Protein AF-A0A7S2LCC5-F1 (afdb_monomer_lite)

Organism: NCBI:txid267567

Structure (mmCIF, N/CA/C/O backbone):
data_AF-A0A7S2LCC5-F1
#
_entry.id   AF-A0A7S2LCC5-F1
#
loop_
_atom_site.group_PDB
_atom_site.id
_atom_site.type_symbol
_atom_site.label_atom_id
_atom_site.label_alt_id
_atom_site.label_comp_id
_atom_site.label_asym_id
_atom_site.label_entity_id
_atom_site.label_seq_id
_atom_site.pdbx_PDB_ins_code
_atom_site.Cartn_x
_atom_site.Cartn_y
_atom_site.Cartn_z
_atom_site.occupancy
_atom_site.B_iso_or_equiv
_atom_site.auth_seq_id
_atom_site.auth_comp_id
_atom_site.auth_asym_id
_atom_site.auth_atom_id
_atom_site.pdbx_PDB_model_num
ATOM 1 N N . VAL A 1 1 ? 16.332 20.190 -6.057 1.00 60.88 1 VAL A N 1
ATOM 2 C CA . VAL A 1 1 ? 16.947 19.463 -7.199 1.00 60.88 1 VAL A CA 1
ATOM 3 C C . VAL A 1 1 ? 16.450 18.023 -7.300 1.00 60.88 1 VAL A C 1
ATOM 5 O O . VAL A 1 1 ? 15.914 17.666 -8.337 1.00 60.88 1 VAL A O 1
ATOM 8 N N . GLY A 1 2 ? 16.545 17.210 -6.236 1.00 77.69 2 GLY A N 1
ATOM 9 C CA . GLY A 1 2 ? 16.133 15.796 -6.287 1.00 77.69 2 GLY A CA 1
ATOM 10 C C . GLY A 1 2 ? 14.648 15.533 -6.583 1.00 77.69 2 GLY A C 1
ATOM 11 O O . GLY A 1 2 ? 14.336 14.483 -7.128 1.00 77.69 2 GLY A O 1
ATOM 12 N N . GLN A 1 3 ? 13.742 16.461 -6.253 1.00 77.88 3 GLN A N 1
ATOM 13 C CA . GLN A 1 3 ? 12.312 16.336 -6.568 1.00 77.88 3 GLN A CA 1
ATOM 14 C C . GLN A 1 3 ? 12.003 16.621 -8.047 1.00 77.88 3 GLN A C 1
ATOM 16 O O . GLN A 1 3 ? 11.401 15.796 -8.713 1.00 77.88 3 GLN A O 1
ATOM 21 N N . MET A 1 4 ? 12.480 17.738 -8.604 1.00 83.19 4 MET A N 1
ATOM 22 C CA . MET A 1 4 ? 12.266 18.032 -10.032 1.00 83.19 4 MET A CA 1
ATOM 23 C C . MET A 1 4 ? 12.863 16.942 -10.935 1.00 83.19 4 MET A C 1
ATOM 25 O O . MET A 1 4 ? 12.288 16.584 -11.957 1.00 83.19 4 MET A O 1
ATOM 29 N N . ALA A 1 5 ? 14.006 16.373 -10.535 1.00 86.44 5 ALA A N 1
ATOM 30 C CA . ALA A 1 5 ? 14.608 15.255 -11.251 1.00 86.44 5 ALA A CA 1
ATOM 31 C C . ALA A 1 5 ? 13.738 13.988 -11.207 1.00 86.44 5 ALA A C 1
ATOM 33 O O . ALA A 1 5 ? 13.706 13.247 -12.183 1.00 86.44 5 ALA A O 1
ATOM 34 N N . SER A 1 6 ? 13.033 13.719 -10.104 1.00 85.38 6 SER A N 1
ATOM 35 C CA . SER A 1 6 ? 12.160 12.546 -10.020 1.00 85.38 6 SER A CA 1
ATOM 36 C C . SER A 1 6 ? 10.854 12.732 -10.773 1.00 85.38 6 SER A C 1
ATOM 38 O O . SER A 1 6 ? 10.384 11.771 -11.372 1.00 85.38 6 SER A O 1
ATOM 40 N N . GLU A 1 7 ? 10.312 13.946 -10.807 1.00 87.19 7 GLU A N 1
ATOM 41 C CA . GLU A 1 7 ? 9.164 14.298 -11.645 1.00 87.19 7 GLU A CA 1
ATOM 42 C C . GLU A 1 7 ? 9.512 14.109 -13.129 1.00 87.19 7 GLU A C 1
ATOM 44 O O . GLU A 1 7 ? 8.816 13.376 -13.826 1.00 87.19 7 GLU A O 1
ATOM 49 N N . ALA A 1 8 ? 10.657 14.638 -13.578 1.00 89.00 8 ALA A N 1
ATOM 50 C CA . ALA A 1 8 ? 11.136 14.454 -14.950 1.00 89.00 8 ALA A CA 1
ATOM 51 C C . ALA A 1 8 ? 11.417 12.980 -15.297 1.00 89.00 8 ALA A C 1
ATOM 53 O O . ALA A 1 8 ? 11.103 12.525 -16.394 1.00 89.00 8 ALA A O 1
ATOM 54 N N . LEU A 1 9 ? 11.996 12.208 -14.368 1.00 89.38 9 LEU A N 1
ATOM 55 C CA . LEU A 1 9 ? 12.202 10.771 -14.573 1.00 89.38 9 LEU A CA 1
ATOM 56 C C . LEU A 1 9 ? 10.880 10.005 -14.629 1.00 89.38 9 LEU A C 1
ATOM 58 O O . LEU A 1 9 ? 10.750 9.095 -15.439 1.00 89.38 9 LEU A O 1
ATOM 62 N N . SER A 1 10 ? 9.908 10.365 -13.792 1.00 88.25 10 SER A N 1
ATOM 63 C CA . SER A 1 10 ? 8.588 9.728 -13.789 1.00 88.25 10 SER A CA 1
ATOM 64 C C . SER A 1 10 ? 7.870 9.977 -15.110 1.00 88.25 10 SER A C 1
ATOM 66 O O . SER A 1 10 ? 7.381 9.031 -15.715 1.00 88.25 10 SER A O 1
ATOM 68 N N . ASP A 1 11 ? 7.911 11.213 -15.607 1.00 90.06 11 ASP A N 1
ATOM 69 C CA . ASP A 1 11 ? 7.387 11.579 -16.923 1.00 90.06 11 ASP A CA 1
ATOM 70 C C . ASP A 1 11 ? 8.068 10.785 -18.053 1.00 90.06 11 ASP A C 1
ATOM 72 O O . ASP A 1 11 ? 7.409 10.168 -18.893 1.00 90.06 11 ASP A O 1
ATOM 76 N N . LEU A 1 12 ? 9.402 10.693 -18.018 1.00 91.62 12 LEU A N 1
ATOM 77 C CA . LEU A 1 12 ? 10.176 9.919 -18.988 1.00 91.62 12 LEU A CA 1
ATOM 78 C C . LEU A 1 12 ? 9.798 8.426 -18.980 1.00 91.62 12 LEU A C 1
ATOM 80 O O . LEU A 1 12 ? 9.679 7.810 -20.045 1.00 91.62 12 LEU A O 1
ATOM 84 N N . PHE A 1 13 ? 9.605 7.837 -17.797 1.00 90.19 13 PHE A N 1
ATOM 85 C CA . PHE A 1 13 ? 9.192 6.442 -17.662 1.00 90.19 13 PHE A CA 1
ATOM 86 C C . PHE A 1 13 ? 7.772 6.216 -18.181 1.00 90.19 13 PHE A C 1
ATOM 88 O O . PHE A 1 13 ? 7.576 5.286 -18.960 1.00 90.19 13 PHE A O 1
ATOM 95 N N . THR A 1 14 ? 6.820 7.073 -17.813 1.00 87.81 14 THR A N 1
ATOM 96 C CA . THR A 1 14 ? 5.403 6.924 -18.175 1.00 87.81 14 THR A CA 1
ATOM 97 C C . THR A 1 14 ? 5.133 7.174 -19.659 1.00 87.81 14 THR A C 1
ATOM 99 O O . THR A 1 14 ? 4.319 6.470 -20.259 1.00 87.81 14 THR A O 1
ATOM 102 N N . ASN A 1 15 ? 5.802 8.162 -20.262 1.00 87.81 15 ASN A N 1
ATOM 103 C CA . ASN A 1 15 ? 5.463 8.632 -21.608 1.00 87.81 15 ASN A CA 1
ATOM 104 C C . ASN A 1 15 ? 6.414 8.150 -22.709 1.00 87.81 15 ASN A C 1
ATOM 106 O O . ASN A 1 15 ? 6.002 8.089 -23.865 1.00 87.81 15 ASN A O 1
ATOM 110 N N . THR A 1 16 ? 7.664 7.795 -22.382 1.00 86.62 16 THR A N 1
ATOM 111 C CA . THR A 1 16 ? 8.680 7.477 -23.407 1.00 86.62 16 THR A CA 1
ATOM 112 C C . THR A 1 16 ? 9.238 6.060 -23.300 1.00 86.62 16 THR A C 1
ATOM 114 O O . THR A 1 16 ? 9.373 5.380 -24.315 1.00 86.62 16 THR A O 1
ATOM 117 N N . LEU A 1 17 ? 9.623 5.615 -22.098 1.00 86.75 17 LEU A N 1
ATOM 118 C CA . LEU A 1 17 ? 10.468 4.422 -21.946 1.00 86.75 17 LEU A CA 1
ATOM 119 C C . LEU A 1 17 ? 9.705 3.125 -21.666 1.00 86.75 17 LEU A C 1
ATOM 121 O O . LEU A 1 17 ? 10.171 2.063 -22.084 1.00 86.75 17 LEU A O 1
ATOM 125 N N . LEU A 1 18 ? 8.593 3.178 -20.925 1.00 88.31 18 LEU A N 1
ATOM 126 C CA . LEU A 1 18 ? 7.896 1.975 -20.471 1.00 88.31 18 LEU A CA 1
ATOM 127 C C . LEU A 1 18 ? 6.602 1.732 -21.258 1.00 88.31 18 LEU A C 1
ATOM 129 O O . LEU A 1 18 ? 5.811 2.653 -21.460 1.00 88.31 18 LEU A O 1
ATOM 133 N N . PRO A 1 19 ? 6.346 0.486 -21.688 1.00 85.88 19 PRO A N 1
ATOM 134 C CA . PRO A 1 19 ? 5.077 0.132 -22.302 1.00 85.88 19 PRO A CA 1
ATOM 135 C C . PRO A 1 19 ? 3.963 0.044 -21.247 1.00 85.88 19 PRO A C 1
ATOM 137 O O . PRO A 1 19 ? 4.128 -0.601 -20.216 1.00 85.88 19 PRO A O 1
ATOM 140 N N . LYS A 1 20 ? 2.791 0.622 -21.539 1.00 82.50 20 LYS A N 1
ATOM 141 C CA . LYS A 1 20 ? 1.632 0.622 -20.620 1.00 82.50 20 LYS A CA 1
ATOM 142 C C . LYS A 1 20 ? 0.909 -0.727 -20.527 1.00 82.50 20 LYS A C 1
ATOM 144 O O . LYS A 1 20 ? 0.325 -1.057 -19.507 1.00 82.50 20 LYS A O 1
ATOM 149 N N . HIS A 1 21 ? 0.959 -1.529 -21.590 1.00 83.69 21 HIS A N 1
ATOM 150 C CA . HIS A 1 21 ? 0.163 -2.760 -21.703 1.00 83.69 21 HIS A CA 1
ATOM 151 C C . HIS A 1 21 ? 0.909 -4.039 -21.302 1.00 83.69 21 HIS A C 1
ATOM 153 O O . HIS A 1 21 ? 0.315 -5.115 -21.307 1.00 83.69 21 HIS A O 1
ATOM 159 N N . ARG A 1 22 ? 2.216 -3.969 -21.015 1.00 85.88 22 ARG A N 1
ATOM 160 C CA . ARG A 1 22 ? 3.017 -5.157 -20.681 1.00 85.88 22 ARG A CA 1
ATOM 161 C C . ARG A 1 22 ? 4.148 -4.841 -19.712 1.00 85.88 22 ARG A C 1
ATOM 163 O O . ARG A 1 22 ? 4.691 -3.744 -19.731 1.00 85.88 22 ARG A O 1
ATOM 170 N N . LYS A 1 23 ? 4.560 -5.848 -18.945 1.00 87.88 23 LYS A N 1
ATOM 171 C CA . LYS A 1 23 ? 5.779 -5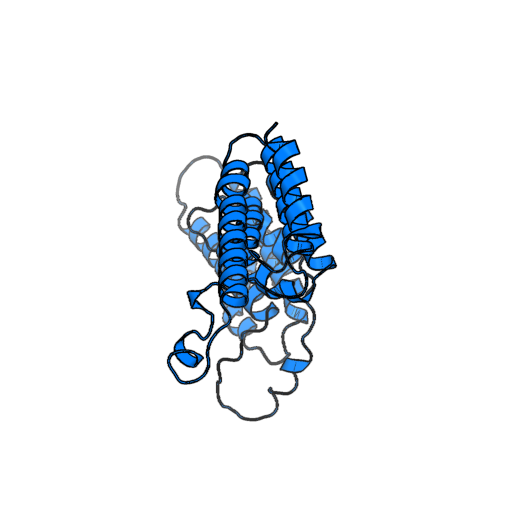.809 -18.124 1.00 87.88 23 LYS A CA 1
ATOM 172 C C . LYS A 1 23 ? 7.034 -5.989 -18.997 1.00 87.88 23 LYS A C 1
ATOM 174 O O . LYS A 1 23 ? 6.975 -6.566 -20.093 1.00 87.88 23 LYS A O 1
ATOM 179 N N . LEU A 1 24 ? 8.168 -5.480 -18.521 1.00 88.25 24 LEU A N 1
ATOM 180 C CA . LEU A 1 24 ? 9.468 -5.618 -19.176 1.00 88.25 24 LEU A CA 1
ATOM 181 C C . LEU A 1 24 ? 10.044 -7.018 -18.954 1.00 88.25 24 LEU A C 1
ATOM 183 O O . LEU A 1 24 ? 10.000 -7.570 -17.848 1.00 88.25 24 LEU A O 1
ATOM 187 N N . LEU A 1 25 ? 10.655 -7.576 -19.995 1.00 86.75 25 LEU A N 1
ATOM 188 C CA . LEU A 1 25 ? 11.266 -8.902 -19.949 1.00 86.75 25 LEU A CA 1
ATOM 189 C C . LEU A 1 25 ? 12.767 -8.801 -19.669 1.00 86.75 25 LEU A C 1
ATOM 191 O O . LEU A 1 25 ? 13.501 -8.106 -20.374 1.00 86.75 25 LEU A O 1
ATOM 195 N N . SER A 1 26 ? 13.222 -9.533 -18.647 1.00 87.44 26 SER A N 1
ATOM 196 C CA . SER A 1 26 ? 14.656 -9.744 -18.420 1.00 87.44 26 SER A CA 1
ATOM 197 C C . SER A 1 26 ? 15.234 -10.599 -19.546 1.00 87.44 26 SER A C 1
ATOM 199 O O . SER A 1 26 ? 14.520 -11.410 -20.137 1.00 87.44 26 SER A O 1
ATOM 201 N N . LEU A 1 27 ? 16.529 -10.452 -19.822 1.00 86.81 27 LEU A N 1
ATOM 202 C CA . LEU A 1 27 ? 17.219 -11.265 -20.821 1.00 86.81 27 LEU A CA 1
ATOM 203 C C . LEU A 1 27 ? 17.171 -12.761 -20.470 1.00 86.81 27 LEU A C 1
ATOM 205 O O . LEU A 1 27 ? 16.961 -13.577 -21.360 1.00 86.81 27 LEU A O 1
ATOM 209 N N . GLU A 1 28 ? 17.259 -13.096 -19.183 1.00 85.69 28 GLU A N 1
ATOM 210 C CA . GLU A 1 28 ? 17.160 -14.471 -18.665 1.00 85.69 28 GLU A CA 1
ATOM 211 C C . GLU A 1 28 ? 15.779 -15.099 -18.889 1.00 85.69 28 GLU A C 1
ATOM 213 O O . GLU A 1 28 ? 15.661 -16.298 -19.113 1.00 85.69 28 GLU A O 1
ATOM 218 N N . ALA A 1 29 ? 14.723 -14.281 -18.859 1.00 85.56 29 ALA A N 1
ATOM 219 C CA . ALA A 1 29 ? 13.353 -14.739 -19.070 1.00 85.56 29 ALA A CA 1
ATOM 220 C C . ALA A 1 29 ? 13.025 -14.947 -20.558 1.00 85.56 29 ALA A C 1
ATOM 222 O O . ALA A 1 29 ? 11.939 -15.422 -20.896 1.00 85.56 29 ALA A O 1
ATOM 223 N N . ARG A 1 30 ? 13.930 -14.558 -21.466 1.00 87.00 30 ARG A N 1
ATOM 224 C CA . ARG A 1 30 ? 13.737 -14.760 -22.900 1.00 87.00 30 ARG A CA 1
ATOM 225 C C . ARG A 1 30 ? 14.192 -16.159 -23.307 1.00 87.00 30 ARG A C 1
ATOM 227 O O . ARG A 1 30 ? 15.184 -16.659 -22.782 1.00 87.00 30 ARG A O 1
ATOM 234 N N . PRO A 1 31 ? 13.520 -16.789 -24.284 1.00 83.31 31 PRO A N 1
ATOM 235 C CA . PRO A 1 31 ? 13.823 -18.155 -24.689 1.00 83.31 31 PRO A CA 1
ATOM 236 C C . PRO A 1 31 ? 15.066 -18.207 -25.594 1.00 83.31 31 PRO A C 1
ATOM 238 O O . PRO A 1 31 ? 14.975 -18.491 -26.788 1.00 83.31 31 PRO A O 1
ATOM 241 N N . LEU A 1 32 ? 16.238 -17.909 -25.024 1.00 81.62 32 LEU A N 1
ATOM 242 C CA . LEU A 1 32 ? 17.533 -17.942 -25.714 1.00 81.62 32 LEU A CA 1
ATOM 243 C C . LEU A 1 32 ? 17.864 -19.350 -26.229 1.00 81.62 32 LEU A C 1
ATOM 245 O O . LEU A 1 32 ? 18.398 -19.484 -27.327 1.00 81.62 32 LEU A O 1
ATOM 249 N N . TYR A 1 33 ? 17.425 -20.382 -25.502 1.00 80.44 33 TYR A N 1
ATOM 250 C CA . TYR A 1 33 ? 17.574 -21.794 -25.867 1.00 80.44 33 TYR A CA 1
ATOM 251 C C . TYR A 1 33 ? 16.965 -22.145 -27.239 1.00 80.44 33 TYR A C 1
ATOM 253 O O . TYR A 1 33 ? 17.422 -23.067 -27.908 1.00 80.44 33 TYR A O 1
ATOM 261 N N . LEU A 1 34 ? 15.959 -21.396 -27.716 1.00 78.06 34 LEU A N 1
ATOM 262 C CA . LEU A 1 34 ? 15.353 -21.623 -29.038 1.00 78.06 34 LEU A CA 1
ATOM 263 C C . LEU A 1 34 ? 16.273 -21.228 -30.207 1.00 78.06 34 LEU A C 1
ATOM 265 O O . LEU A 1 34 ? 15.977 -21.568 -31.357 1.00 78.06 34 LEU A O 1
ATOM 269 N N . TYR A 1 35 ? 17.357 -20.503 -29.927 1.00 77.06 35 TYR A N 1
ATOM 270 C CA . TYR A 1 35 ? 18.279 -19.938 -30.914 1.00 77.06 35 TYR A CA 1
ATOM 271 C C . TYR A 1 35 ? 19.688 -20.545 -30.845 1.00 77.06 35 TYR A C 1
ATOM 273 O O . TYR A 1 35 ? 20.571 -20.108 -31.574 1.00 77.06 35 TYR A O 1
ATOM 281 N N . GLU A 1 36 ? 19.899 -21.587 -30.035 1.00 69.69 36 GLU A N 1
ATOM 282 C CA . GLU A 1 36 ? 21.173 -22.326 -29.968 1.00 69.69 36 GLU A CA 1
ATOM 283 C C . GLU A 1 36 ? 21.408 -23.245 -31.191 1.00 69.69 36 GLU A C 1
ATOM 285 O O . GLU A 1 36 ? 22.469 -23.847 -31.328 1.00 69.69 36 GLU A O 1
ATOM 290 N N . GLY A 1 37 ? 20.430 -23.346 -32.106 1.00 71.75 37 GLY A N 1
ATOM 291 C CA . GLY A 1 37 ? 20.475 -24.189 -33.308 1.00 71.75 37 GLY A CA 1
ATOM 292 C C . GLY A 1 37 ? 20.467 -23.419 -34.640 1.00 71.75 37 GLY A C 1
ATOM 293 O O . GLY A 1 37 ? 21.083 -22.372 -34.796 1.00 71.75 37 GLY A O 1
ATOM 294 N N . LYS A 1 38 ? 19.732 -23.929 -35.642 1.00 60.47 38 LYS A N 1
ATOM 295 C CA . LYS A 1 38 ? 19.678 -23.370 -37.017 1.00 60.47 38 LYS A CA 1
ATOM 296 C C . LYS A 1 38 ? 18.990 -21.999 -37.143 1.00 60.47 38 LYS A C 1
ATOM 298 O O . LYS A 1 38 ? 18.992 -21.418 -38.226 1.00 60.47 38 LYS A O 1
ATOM 303 N N . ARG A 1 39 ? 18.353 -21.499 -36.081 1.00 69.38 39 ARG A N 1
ATOM 304 C CA . ARG A 1 39 ? 17.690 -20.190 -36.072 1.00 69.38 39 ARG A CA 1
ATOM 305 C C . ARG A 1 39 ? 18.688 -19.137 -35.618 1.00 69.38 39 ARG A C 1
ATOM 307 O O . ARG A 1 39 ? 19.005 -19.056 -34.440 1.00 69.38 39 ARG A O 1
ATOM 314 N N . THR A 1 40 ? 19.158 -18.316 -36.547 1.00 73.19 40 THR A N 1
ATOM 315 C CA . THR A 1 40 ? 20.043 -17.199 -36.223 1.00 73.19 40 THR A CA 1
ATOM 316 C C . THR A 1 40 ? 19.232 -16.036 -35.656 1.00 73.19 40 THR A C 1
ATOM 318 O O . THR A 1 40 ? 18.292 -15.538 -36.277 1.00 73.19 40 THR A O 1
ATOM 321 N N . LEU A 1 41 ? 19.580 -15.594 -34.447 1.00 79.75 41 LEU A N 1
ATOM 322 C CA . LEU A 1 41 ? 19.029 -14.371 -33.875 1.00 79.75 41 LEU A CA 1
ATOM 323 C C . LEU A 1 41 ? 19.742 -13.167 -34.504 1.00 79.75 41 LEU A C 1
ATOM 325 O O . LEU A 1 41 ? 20.971 -13.101 -34.520 1.00 79.75 41 LEU A O 1
ATOM 329 N N . SER A 1 42 ? 18.985 -12.191 -35.010 1.00 85.25 42 SER A N 1
ATOM 330 C CA . SER A 1 42 ? 19.589 -10.961 -35.530 1.00 85.25 42 SER A CA 1
ATOM 331 C C . SER A 1 42 ? 20.301 -10.197 -34.400 1.00 85.25 42 SER A C 1
ATOM 333 O O . SER A 1 42 ? 19.680 -9.964 -33.355 1.00 85.25 42 SER A O 1
ATOM 335 N N . PRO A 1 43 ? 21.540 -9.702 -34.604 1.00 86.81 43 PRO A N 1
ATOM 336 C CA . PRO A 1 43 ? 22.243 -8.881 -33.613 1.00 86.81 43 PRO A CA 1
ATOM 337 C C . PRO A 1 43 ? 21.435 -7.662 -33.144 1.00 86.81 43 PRO A C 1
ATOM 339 O O . PRO A 1 43 ? 21.539 -7.242 -31.994 1.00 86.81 43 PRO A O 1
ATOM 342 N N . ARG A 1 44 ? 20.571 -7.117 -34.015 1.00 87.94 44 ARG A N 1
ATOM 343 C CA . ARG A 1 44 ? 19.683 -5.990 -33.685 1.00 87.94 44 ARG A CA 1
ATOM 344 C C . ARG A 1 44 ? 18.637 -6.365 -32.636 1.00 87.94 44 ARG A C 1
ATOM 346 O O . ARG A 1 44 ? 18.340 -5.559 -31.761 1.00 87.94 44 ARG A O 1
ATOM 353 N N . VAL A 1 45 ? 18.098 -7.583 -32.707 1.00 88.06 45 VAL A N 1
ATOM 354 C CA . VAL A 1 45 ? 17.111 -8.084 -31.740 1.00 88.06 45 VAL A CA 1
ATOM 355 C C . VAL A 1 45 ? 17.773 -8.289 -30.382 1.00 88.06 45 VAL A C 1
ATOM 357 O O . VAL A 1 45 ? 17.223 -7.855 -29.376 1.00 88.06 45 VAL A O 1
ATOM 360 N N . LEU A 1 46 ? 18.987 -8.847 -30.355 1.00 87.38 46 LEU A N 1
ATOM 361 C CA . LEU A 1 46 ? 19.752 -9.009 -29.117 1.00 87.38 46 LEU A CA 1
ATOM 362 C C . LEU A 1 46 ? 20.080 -7.657 -28.459 1.00 87.38 46 LEU A C 1
ATOM 364 O O . LEU A 1 46 ? 19.989 -7.521 -27.239 1.00 87.38 46 LEU A O 1
ATOM 368 N N . LEU A 1 47 ? 20.403 -6.637 -29.260 1.00 90.62 47 LEU A N 1
ATOM 369 C CA . LEU A 1 47 ? 20.646 -5.285 -28.756 1.00 90.62 47 LEU A CA 1
ATOM 370 C C . LEU A 1 47 ? 19.384 -4.667 -28.138 1.00 90.62 47 LEU A C 1
ATOM 372 O O . LEU A 1 47 ? 19.450 -4.129 -27.035 1.00 90.62 47 LEU A O 1
ATOM 376 N N . LEU A 1 48 ? 18.230 -4.784 -28.806 1.00 90.50 48 LEU A N 1
ATOM 377 C CA . LEU A 1 48 ? 16.939 -4.345 -28.258 1.00 90.50 48 LEU A CA 1
ATOM 378 C C . LEU A 1 48 ? 16.594 -5.097 -26.971 1.00 90.50 48 LEU A C 1
ATOM 380 O O . LEU A 1 48 ? 16.099 -4.516 -26.008 1.00 90.50 48 LEU A O 1
ATOM 384 N N . TRP A 1 49 ? 16.901 -6.390 -26.934 1.00 91.12 49 TRP A N 1
ATOM 385 C CA . TRP A 1 49 ? 16.690 -7.227 -25.770 1.00 91.12 49 TRP A CA 1
ATOM 386 C C . TRP A 1 49 ? 17.516 -6.786 -24.569 1.00 91.12 49 TRP A C 1
ATOM 388 O O . TRP A 1 49 ? 16.975 -6.695 -23.463 1.00 91.12 49 TRP A O 1
ATOM 398 N N . ARG A 1 50 ? 18.792 -6.472 -24.800 1.00 90.56 50 ARG A N 1
ATOM 399 C CA . ARG A 1 50 ? 19.688 -5.924 -23.784 1.00 90.56 50 ARG A CA 1
ATOM 400 C C . ARG A 1 50 ? 19.255 -4.530 -23.338 1.00 90.56 50 ARG A C 1
ATOM 402 O O . ARG A 1 50 ? 19.303 -4.232 -22.149 1.00 90.56 50 ARG A O 1
ATOM 409 N N . TYR A 1 51 ? 18.804 -3.694 -24.269 1.00 92.12 51 TYR A N 1
ATOM 410 C CA . TYR A 1 51 ? 18.272 -2.368 -23.966 1.00 92.12 51 TYR A CA 1
ATOM 411 C C . TYR A 1 51 ? 17.038 -2.442 -23.051 1.00 92.12 51 TYR A C 1
ATOM 413 O O . TYR A 1 51 ? 16.984 -1.732 -22.048 1.00 92.12 51 TYR A O 1
ATOM 421 N N . GLU A 1 52 ? 16.097 -3.351 -23.332 1.00 92.06 52 GLU A N 1
ATOM 422 C CA . GLU A 1 52 ? 14.912 -3.565 -22.486 1.00 92.06 52 GLU A CA 1
ATOM 423 C C . GLU A 1 52 ? 15.296 -3.972 -21.052 1.00 92.06 52 GLU A C 1
ATOM 425 O O . GLU A 1 52 ? 14.770 -3.430 -20.079 1.00 92.06 52 GLU A O 1
ATOM 430 N N . GLU A 1 53 ? 16.270 -4.872 -20.907 1.00 92.25 53 GLU A N 1
ATOM 431 C CA . GLU A 1 53 ? 16.784 -5.288 -19.599 1.00 92.25 53 GLU A CA 1
ATOM 432 C C . GLU A 1 53 ? 17.453 -4.124 -18.848 1.00 92.25 53 GLU A C 1
ATOM 434 O O . GLU A 1 53 ? 17.234 -3.939 -17.649 1.00 92.25 53 GLU A O 1
ATOM 439 N N . MET A 1 54 ? 18.232 -3.294 -19.550 1.00 92.19 54 MET A N 1
ATOM 440 C CA . MET A 1 54 ? 18.852 -2.108 -18.959 1.00 92.19 54 MET A CA 1
ATOM 441 C C . MET A 1 54 ? 17.802 -1.120 -18.444 1.00 92.19 54 MET A C 1
ATOM 443 O O . MET A 1 54 ? 17.960 -0.609 -17.335 1.00 92.19 54 MET A O 1
ATOM 447 N N . ILE A 1 55 ? 16.720 -0.872 -19.193 1.00 92.56 55 ILE A N 1
ATOM 448 C CA . ILE A 1 55 ? 15.617 -0.022 -18.716 1.00 92.56 55 ILE A CA 1
ATOM 449 C C . ILE A 1 55 ? 14.997 -0.625 -17.455 1.00 92.56 55 ILE A C 1
ATOM 451 O O . ILE A 1 55 ? 14.850 0.087 -16.461 1.00 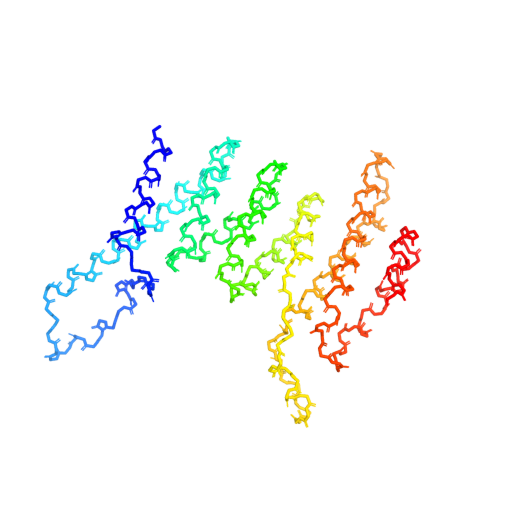92.56 55 ILE A O 1
ATOM 455 N N . LYS A 1 56 ? 14.711 -1.934 -17.455 1.00 92.06 56 LYS A N 1
ATOM 456 C CA . LYS A 1 56 ? 14.143 -2.633 -16.294 1.00 92.06 56 LYS A CA 1
ATOM 457 C C . LYS A 1 56 ? 14.999 -2.451 -15.040 1.00 92.06 56 LYS A C 1
ATOM 459 O O . LYS A 1 56 ? 14.493 -2.067 -13.987 1.00 92.06 56 LYS A O 1
ATOM 464 N N . GLN A 1 57 ? 16.311 -2.648 -15.158 1.00 92.19 57 GLN A N 1
ATOM 465 C CA . GLN A 1 57 ? 17.252 -2.473 -14.047 1.00 92.19 57 GLN A CA 1
ATOM 466 C C . GLN A 1 57 ? 17.321 -1.020 -13.558 1.00 92.19 57 GLN A C 1
ATOM 468 O O . GLN A 1 57 ? 17.369 -0.766 -12.351 1.00 92.19 57 GLN A O 1
ATOM 473 N N . ARG A 1 58 ? 17.319 -0.047 -14.477 1.00 92.12 58 ARG A N 1
ATOM 474 C CA . ARG A 1 58 ? 17.350 1.383 -14.130 1.00 92.12 58 ARG A CA 1
ATOM 475 C C . ARG A 1 58 ? 16.064 1.818 -13.437 1.00 92.12 58 ARG A C 1
ATOM 477 O O . ARG A 1 58 ? 16.148 2.526 -12.436 1.00 92.12 58 ARG A O 1
ATOM 484 N N . TYR A 1 59 ? 14.913 1.350 -13.911 1.00 92.94 59 TYR A N 1
ATOM 485 C CA . TYR A 1 59 ? 13.622 1.617 -13.290 1.00 92.94 59 TYR A CA 1
ATOM 486 C C . TYR A 1 59 ? 13.533 0.993 -11.891 1.00 92.94 59 TYR A C 1
ATOM 488 O O . TYR A 1 59 ? 13.272 1.701 -10.923 1.00 92.94 59 TYR A O 1
ATOM 496 N N . ALA A 1 60 ? 13.899 -0.283 -11.730 1.00 92.19 60 ALA A N 1
ATOM 497 C CA . ALA A 1 60 ? 13.953 -0.930 -10.414 1.00 92.19 60 ALA A CA 1
ATOM 498 C C . ALA A 1 60 ? 14.908 -0.208 -9.439 1.00 92.19 60 ALA A C 1
ATOM 500 O O . ALA A 1 60 ? 14.602 -0.033 -8.253 1.00 92.19 60 ALA A O 1
ATOM 501 N N . SER A 1 61 ? 16.054 0.268 -9.941 1.00 92.56 61 SER A N 1
ATOM 502 C CA . SER A 1 61 ? 16.988 1.093 -9.172 1.00 92.56 61 SER A CA 1
ATOM 503 C C . SER A 1 61 ? 16.380 2.442 -8.784 1.00 92.56 61 SER A C 1
ATOM 505 O O . SER A 1 61 ? 16.626 2.902 -7.672 1.00 92.56 61 SER A O 1
ATOM 507 N N . PHE A 1 62 ? 15.612 3.089 -9.661 1.00 92.50 62 PHE A N 1
ATOM 508 C CA . PHE A 1 62 ? 14.899 4.327 -9.345 1.00 92.50 62 PHE A CA 1
ATOM 509 C C . PHE A 1 62 ? 13.861 4.093 -8.239 1.00 92.50 62 PHE A C 1
ATOM 511 O O . PHE A 1 62 ? 13.904 4.773 -7.213 1.00 92.50 62 PHE A O 1
ATOM 518 N N . LEU A 1 63 ? 13.020 3.066 -8.371 1.00 92.94 63 LEU A N 1
ATOM 519 C CA . LEU A 1 63 ? 12.025 2.716 -7.354 1.00 92.94 63 LEU A CA 1
ATOM 520 C C . LEU A 1 63 ? 12.676 2.436 -5.992 1.00 92.94 63 LEU A C 1
ATOM 522 O O . LEU A 1 63 ? 12.320 3.039 -4.984 1.00 92.94 63 LEU A O 1
ATOM 526 N N . THR A 1 64 ? 13.690 1.575 -5.951 1.00 91.12 64 THR A N 1
ATOM 527 C CA . THR A 1 64 ? 14.274 1.138 -4.674 1.00 91.12 64 THR A CA 1
ATOM 528 C C . THR A 1 64 ? 15.197 2.195 -4.063 1.00 91.12 64 THR A C 1
ATOM 530 O O . THR A 1 64 ? 15.126 2.484 -2.868 1.00 91.12 64 THR A O 1
ATOM 533 N N . ARG A 1 65 ? 16.101 2.782 -4.862 1.00 90.38 65 ARG A N 1
ATOM 534 C CA . ARG A 1 65 ? 17.149 3.676 -4.340 1.00 90.38 65 ARG A CA 1
ATOM 535 C C . ARG A 1 65 ? 16.676 5.106 -4.163 1.00 90.38 65 ARG A C 1
ATOM 537 O O . ARG A 1 65 ? 17.197 5.772 -3.276 1.00 90.38 65 ARG A O 1
ATOM 544 N N . TYR A 1 66 ? 15.754 5.586 -4.995 1.00 89.75 66 TYR A N 1
ATOM 545 C CA . TYR A 1 66 ? 15.199 6.924 -4.838 1.00 89.75 66 TYR A CA 1
ATOM 546 C C . TYR A 1 66 ? 13.916 6.871 -4.009 1.00 89.75 66 TYR A C 1
ATOM 548 O O . TYR A 1 66 ? 13.942 7.323 -2.867 1.00 89.75 66 TYR A O 1
ATOM 556 N N . LEU A 1 67 ? 12.828 6.265 -4.510 1.00 90.81 67 LEU A N 1
ATOM 557 C CA . LEU A 1 67 ? 11.545 6.286 -3.789 1.00 90.81 67 LEU A CA 1
ATOM 558 C C . LEU A 1 67 ? 11.646 5.571 -2.439 1.00 90.81 67 LEU A C 1
ATOM 560 O O . LEU A 1 67 ? 11.273 6.148 -1.420 1.00 90.81 67 LEU A O 1
ATOM 564 N N . GLY A 1 68 ? 12.232 4.373 -2.398 1.00 90.06 68 GLY A N 1
ATOM 565 C CA . GLY A 1 68 ? 12.403 3.616 -1.154 1.00 90.06 68 GLY A CA 1
ATOM 566 C C . GLY A 1 68 ? 13.197 4.370 -0.081 1.00 90.06 68 GLY A C 1
ATOM 567 O O . GLY A 1 68 ? 12.807 4.377 1.090 1.00 90.06 68 GLY A O 1
ATOM 568 N N . ARG A 1 69 ? 14.272 5.075 -0.464 1.00 90.62 69 ARG A N 1
ATOM 569 C CA . ARG A 1 69 ? 15.059 5.889 0.479 1.00 90.62 69 ARG A CA 1
ATOM 570 C C . ARG A 1 69 ? 14.322 7.151 0.908 1.00 90.62 69 ARG A C 1
ATOM 572 O O . ARG A 1 69 ? 14.286 7.432 2.100 1.00 90.62 69 ARG A O 1
ATOM 579 N N . THR A 1 70 ? 13.696 7.871 -0.021 1.00 91.00 70 THR A N 1
ATOM 580 C CA . THR A 1 70 ? 12.937 9.092 0.286 1.00 91.00 70 THR A CA 1
ATOM 581 C C . THR A 1 70 ? 11.760 8.795 1.215 1.00 91.00 70 THR A C 1
ATOM 583 O O . THR A 1 70 ? 11.554 9.499 2.200 1.00 91.00 70 THR A O 1
ATOM 586 N N . LEU A 1 71 ? 11.036 7.696 0.979 1.00 89.31 71 LEU A N 1
ATOM 587 C CA . LEU A 1 71 ? 9.947 7.241 1.848 1.00 89.31 71 LEU A CA 1
ATOM 588 C C . LEU A 1 71 ? 10.431 6.810 3.238 1.00 89.31 71 LEU A C 1
ATOM 590 O O . LEU A 1 71 ? 9.654 6.848 4.195 1.00 89.31 71 LEU A O 1
ATOM 594 N N . SER A 1 72 ? 11.687 6.382 3.357 1.00 89.25 72 SER A N 1
ATOM 595 C CA . SER A 1 72 ? 12.308 5.972 4.624 1.00 89.25 72 SER A CA 1
ATOM 596 C C . SER A 1 72 ? 13.021 7.112 5.354 1.00 89.25 72 SER A C 1
ATOM 598 O O . SER A 1 72 ? 13.425 6.917 6.495 1.00 89.25 72 SER A O 1
ATOM 600 N N . GLY A 1 73 ? 13.174 8.280 4.723 1.00 88.50 73 GLY A N 1
ATOM 601 C CA . GLY A 1 73 ? 13.795 9.455 5.333 1.00 88.50 73 GLY A CA 1
ATOM 602 C C . GLY A 1 73 ? 12.964 10.051 6.473 1.00 88.50 73 GLY A C 1
ATOM 603 O O . GLY A 1 73 ? 11.950 9.493 6.886 1.00 88.50 73 GLY A O 1
ATOM 604 N N . GLU A 1 74 ? 13.367 11.213 6.978 1.00 85.12 74 GLU A N 1
ATOM 605 C CA . GLU A 1 74 ? 12.643 11.910 8.056 1.00 85.12 74 GLU A CA 1
ATOM 606 C C . GLU A 1 74 ? 11.744 13.040 7.535 1.00 85.12 74 GLU A C 1
ATOM 608 O O . GLU A 1 74 ? 10.737 13.368 8.157 1.00 85.12 74 GLU A O 1
ATOM 613 N N . ASP A 1 75 ? 12.050 13.574 6.352 1.00 89.38 75 ASP A N 1
ATOM 614 C CA . ASP A 1 75 ? 11.398 14.757 5.796 1.00 89.38 75 ASP A CA 1
ATOM 615 C C . ASP A 1 75 ? 9.960 14.479 5.307 1.00 89.38 75 ASP A C 1
ATOM 617 O O . ASP A 1 75 ? 9.738 13.839 4.273 1.00 89.38 75 ASP A O 1
ATOM 621 N N . GLU A 1 76 ? 8.962 14.968 6.054 1.00 88.56 76 GLU A N 1
ATOM 622 C CA . GLU A 1 76 ? 7.536 14.795 5.741 1.00 88.56 76 GLU A CA 1
ATOM 623 C C . GLU A 1 76 ? 7.119 15.269 4.331 1.00 88.56 76 GLU A C 1
ATOM 625 O O . GLU A 1 76 ? 6.419 14.509 3.650 1.00 88.56 76 GLU A O 1
ATOM 630 N N . PRO A 1 77 ? 7.483 16.480 3.853 1.00 90.25 77 PRO A N 1
ATOM 631 C CA . PRO A 1 77 ? 7.103 16.935 2.516 1.00 90.25 77 PRO A CA 1
ATOM 632 C C . PRO A 1 77 ? 7.696 16.052 1.416 1.00 90.25 77 PRO A C 1
ATOM 634 O O . PRO A 1 77 ? 6.966 15.655 0.505 1.00 90.25 77 PRO A O 1
ATOM 637 N N . SER A 1 78 ? 8.970 15.662 1.527 1.00 90.19 78 SER A N 1
ATOM 638 C CA . SER A 1 78 ? 9.594 14.748 0.564 1.00 90.19 78 SER A CA 1
ATOM 639 C C . SER A 1 78 ? 8.907 13.383 0.537 1.00 90.19 78 SER A C 1
ATOM 641 O O . SER A 1 78 ? 8.655 12.850 -0.544 1.00 90.19 78 SER A O 1
ATOM 643 N N . LYS A 1 79 ? 8.522 12.833 1.700 1.00 91.50 79 LYS A N 1
ATOM 644 C CA . LYS A 1 79 ? 7.721 11.598 1.764 1.00 91.50 79 LYS A CA 1
ATOM 645 C C . LYS A 1 79 ? 6.382 11.758 1.068 1.00 91.50 79 LYS A C 1
ATOM 647 O O . LYS A 1 79 ? 6.004 10.896 0.284 1.00 91.50 79 LYS A O 1
ATOM 652 N N . LYS A 1 80 ? 5.657 12.842 1.352 1.00 92.00 80 LYS A N 1
ATOM 653 C CA . LYS A 1 80 ? 4.343 13.087 0.753 1.00 92.00 80 LYS A CA 1
ATOM 654 C C . LYS A 1 80 ? 4.448 13.141 -0.771 1.00 92.00 80 LYS A C 1
ATOM 656 O O . LYS A 1 80 ? 3.673 12.466 -1.441 1.00 92.00 80 LYS A O 1
ATOM 661 N N . ASN A 1 81 ? 5.428 13.871 -1.300 1.00 90.88 81 ASN A N 1
ATOM 662 C CA . ASN A 1 81 ? 5.656 13.965 -2.741 1.00 90.88 81 ASN A CA 1
ATOM 663 C C . ASN A 1 81 ? 6.038 12.598 -3.324 1.00 90.88 81 ASN A C 1
ATOM 665 O O . ASN A 1 81 ? 5.441 12.174 -4.305 1.00 90.88 81 ASN A O 1
ATOM 669 N N . ALA A 1 82 ? 6.923 11.849 -2.659 1.00 92.44 82 ALA A N 1
ATOM 670 C CA . ALA A 1 82 ? 7.289 10.499 -3.083 1.00 92.44 82 ALA A CA 1
ATOM 671 C C . ALA A 1 82 ? 6.101 9.520 -3.095 1.00 92.44 82 ALA A C 1
ATOM 673 O O . ALA A 1 82 ? 6.026 8.692 -3.997 1.00 92.44 82 ALA A O 1
ATOM 674 N N . ILE A 1 83 ? 5.160 9.615 -2.144 1.00 93.75 83 ILE A N 1
ATOM 675 C CA . ILE A 1 83 ? 3.930 8.802 -2.142 1.00 93.75 83 ILE A CA 1
ATOM 676 C C . ILE A 1 83 ? 3.051 9.159 -3.346 1.00 93.75 83 ILE A C 1
ATOM 678 O O . ILE A 1 83 ? 2.516 8.260 -3.988 1.00 93.75 83 ILE A O 1
ATOM 682 N N . VAL A 1 84 ? 2.907 10.449 -3.670 1.00 93.06 84 VAL A N 1
ATOM 683 C CA . VAL A 1 84 ? 2.131 10.884 -4.845 1.00 93.06 84 VAL A CA 1
ATOM 684 C C . VAL A 1 84 ? 2.788 10.391 -6.135 1.00 93.06 84 VAL A C 1
ATOM 686 O O . VAL A 1 84 ? 2.106 9.808 -6.971 1.00 93.06 84 VAL A O 1
ATOM 689 N N . THR A 1 85 ? 4.107 10.540 -6.273 1.00 92.12 85 THR A N 1
ATOM 690 C CA . THR A 1 85 ? 4.854 10.022 -7.428 1.00 92.12 85 THR A CA 1
ATOM 691 C C . THR A 1 85 ? 4.724 8.503 -7.549 1.00 92.12 85 THR A C 1
ATOM 693 O O . THR A 1 85 ? 4.466 7.993 -8.632 1.00 92.12 85 THR A O 1
ATOM 696 N N . ALA A 1 86 ? 4.854 7.768 -6.442 1.00 92.88 86 ALA A N 1
ATOM 697 C CA . ALA A 1 86 ? 4.693 6.317 -6.420 1.00 92.88 86 ALA A CA 1
ATOM 698 C C . ALA A 1 86 ? 3.274 5.888 -6.834 1.00 92.88 86 ALA A C 1
ATOM 700 O O . ALA A 1 86 ? 3.120 4.957 -7.617 1.00 92.88 86 ALA A O 1
ATOM 701 N N . SER A 1 87 ? 2.253 6.594 -6.342 1.00 92.94 87 SER A N 1
ATOM 702 C CA . SER A 1 87 ? 0.848 6.365 -6.698 1.00 92.94 87 SER A CA 1
ATOM 703 C C . SER A 1 87 ? 0.596 6.588 -8.188 1.00 92.94 87 SER A C 1
ATOM 705 O O . SER A 1 87 ? 0.003 5.740 -8.846 1.00 92.94 87 SER A O 1
ATOM 707 N N . PHE A 1 88 ? 1.112 7.690 -8.736 1.00 91.81 88 PHE A N 1
ATOM 708 C CA . PHE A 1 88 ? 1.023 7.999 -10.162 1.00 91.81 88 PHE A CA 1
ATOM 709 C C . PHE A 1 88 ? 1.667 6.908 -11.028 1.00 91.81 88 PHE A C 1
ATOM 711 O O . PHE A 1 88 ? 1.040 6.401 -11.953 1.00 91.81 88 PHE A O 1
ATOM 718 N N . LEU A 1 89 ? 2.883 6.475 -10.679 1.00 91.56 89 LEU A N 1
ATOM 719 C CA . LEU A 1 89 ? 3.566 5.400 -11.401 1.00 91.56 89 LEU A CA 1
ATOM 720 C C . LEU A 1 89 ? 2.783 4.082 -11.349 1.00 91.56 89 LEU A C 1
ATOM 722 O O . LEU A 1 89 ? 2.693 3.404 -12.363 1.00 91.56 89 LEU A O 1
ATOM 726 N N . LEU A 1 90 ? 2.196 3.737 -10.199 1.00 91.31 90 LEU A N 1
ATOM 727 C CA . LEU A 1 90 ? 1.414 2.508 -10.039 1.00 91.31 90 LEU A CA 1
ATOM 728 C C . LEU A 1 90 ? 0.104 2.516 -10.844 1.00 91.31 90 LEU A C 1
ATOM 730 O O . LEU A 1 90 ? -0.375 1.454 -11.231 1.00 91.31 90 LEU A O 1
ATOM 734 N N . LYS A 1 91 ? -0.478 3.696 -11.088 1.00 90.12 91 LYS A N 1
ATOM 735 C CA . LYS A 1 91 ? -1.700 3.853 -11.894 1.00 90.12 91 LYS A CA 1
ATOM 736 C C . LYS A 1 91 ? -1.442 3.635 -13.382 1.00 90.12 91 LYS A C 1
ATOM 738 O O . LYS A 1 91 ? -2.237 2.967 -14.038 1.00 90.12 91 LYS A O 1
ATOM 743 N N . ASP A 1 92 ? -0.339 4.183 -13.889 1.00 88.12 92 ASP A N 1
ATOM 744 C CA . ASP A 1 92 ? -0.050 4.216 -15.326 1.00 88.12 92 ASP A CA 1
ATOM 745 C C . ASP A 1 92 ? 0.830 3.060 -15.822 1.00 88.12 92 ASP A C 1
ATOM 747 O O . ASP A 1 92 ? 0.804 2.730 -17.012 1.00 88.12 92 ASP A O 1
ATOM 751 N N . ILE A 1 93 ? 1.659 2.478 -14.948 1.00 88.56 93 ILE A N 1
ATOM 752 C CA . ILE A 1 93 ? 2.701 1.523 -15.331 1.00 88.56 93 ILE A CA 1
ATOM 753 C C . ILE A 1 93 ? 2.503 0.192 -14.587 1.00 88.56 93 ILE A C 1
ATOM 755 O O . ILE A 1 93 ? 2.538 0.162 -13.358 1.00 88.56 93 ILE A O 1
ATOM 759 N N . PRO A 1 94 ? 2.395 -0.943 -15.307 1.00 86.38 94 PRO A N 1
ATOM 760 C CA . PRO A 1 94 ? 2.299 -2.260 -14.674 1.00 86.38 94 PRO A CA 1
ATOM 761 C C . PRO A 1 94 ? 3.650 -2.773 -14.137 1.00 86.38 94 PRO A C 1
ATOM 763 O O . PRO A 1 94 ? 3.699 -3.681 -13.305 1.00 86.38 94 PRO A O 1
ATOM 766 N N . GLU A 1 95 ? 4.775 -2.252 -14.633 1.00 89.44 95 GLU A N 1
ATOM 767 C CA . GLU A 1 95 ? 6.115 -2.623 -14.165 1.00 89.44 95 GLU A CA 1
ATOM 768 C C . GLU A 1 95 ? 6.366 -2.095 -12.744 1.00 89.44 95 GLU A C 1
ATOM 770 O O . GLU A 1 95 ? 6.123 -0.931 -12.449 1.00 89.44 95 GLU A O 1
ATOM 775 N N . GLY A 1 96 ? 6.923 -2.929 -11.862 1.00 86.31 96 GLY A N 1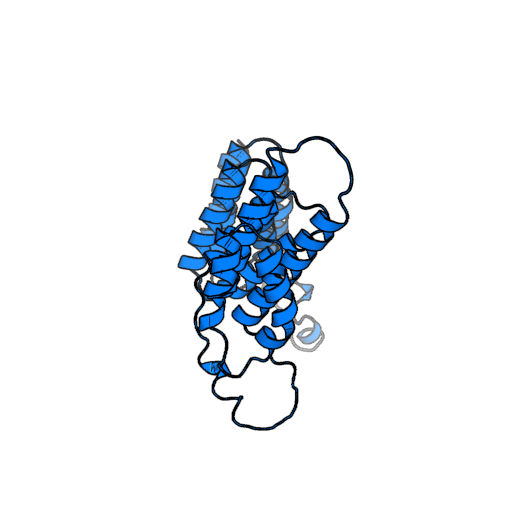
ATOM 776 C CA . GLY A 1 96 ? 7.327 -2.499 -10.517 1.00 86.31 96 GLY A CA 1
ATOM 777 C C . GLY A 1 96 ? 6.206 -2.436 -9.476 1.00 86.31 96 GLY A C 1
ATOM 778 O O . GLY A 1 96 ? 6.479 -2.046 -8.342 1.00 86.31 96 GLY A O 1
ATOM 779 N N . GLU A 1 97 ? 4.991 -2.876 -9.813 1.00 90.38 97 GLU A N 1
ATOM 780 C CA . GLU A 1 97 ? 3.851 -3.014 -8.892 1.00 90.38 97 GLU A CA 1
ATOM 781 C C . GLU A 1 97 ? 4.237 -3.692 -7.565 1.00 90.38 97 GLU A C 1
ATOM 783 O O . GLU A 1 97 ? 3.996 -3.139 -6.493 1.00 90.38 97 GLU A O 1
ATOM 788 N N . GLU A 1 98 ? 4.933 -4.832 -7.633 1.00 89.56 98 GLU A N 1
ATOM 789 C CA . GLU A 1 98 ? 5.378 -5.615 -6.466 1.00 89.56 98 GLU A CA 1
ATOM 790 C C . GLU A 1 98 ? 6.340 -4.854 -5.542 1.00 89.56 98 GLU A C 1
ATOM 792 O O . GLU A 1 98 ? 6.480 -5.189 -4.370 1.00 89.56 98 GLU A O 1
ATOM 797 N N . ILE A 1 99 ? 7.014 -3.822 -6.054 1.00 92.00 99 ILE A N 1
ATOM 798 C CA . ILE A 1 99 ? 7.932 -2.982 -5.279 1.00 92.00 99 ILE A CA 1
ATOM 799 C C . ILE A 1 99 ? 7.176 -1.762 -4.744 1.00 92.00 99 ILE A C 1
ATOM 801 O O . ILE A 1 99 ? 7.315 -1.400 -3.576 1.00 92.00 99 ILE A O 1
ATOM 805 N N . ILE A 1 100 ? 6.371 -1.114 -5.589 1.00 93.69 100 ILE A N 1
ATOM 806 C CA . ILE A 1 100 ? 5.679 0.140 -5.268 1.00 93.69 100 ILE A CA 1
ATOM 807 C C . ILE A 1 100 ? 4.563 -0.077 -4.250 1.00 93.69 100 ILE A C 1
ATOM 809 O O . ILE A 1 100 ? 4.458 0.692 -3.289 1.00 93.69 100 ILE A O 1
ATOM 813 N N . LEU A 1 101 ? 3.748 -1.116 -4.429 1.00 93.06 101 LEU A N 1
ATOM 814 C CA . LEU A 1 101 ? 2.576 -1.333 -3.593 1.00 93.06 101 LEU A CA 1
ATOM 815 C C . LEU A 1 101 ? 2.955 -1.534 -2.112 1.00 93.06 101 LEU A C 1
ATOM 817 O O . LEU A 1 101 ? 2.454 -0.767 -1.280 1.00 93.06 101 LEU A O 1
ATOM 821 N N . PRO A 1 102 ? 3.899 -2.427 -1.745 1.00 92.88 102 PRO A N 1
ATOM 822 C CA . PRO A 1 102 ? 4.338 -2.549 -0.358 1.00 92.88 102 PRO A CA 1
ATOM 823 C C . PRO A 1 102 ? 4.963 -1.258 0.176 1.00 92.88 102 PRO A C 1
ATOM 825 O O . PRO A 1 102 ? 4.800 -0.938 1.354 1.00 92.88 102 PRO A O 1
ATOM 828 N N . MET A 1 103 ? 5.666 -0.479 -0.656 1.00 92.69 103 MET A N 1
ATOM 829 C CA . MET A 1 103 ? 6.230 0.805 -0.225 1.00 92.69 103 MET A CA 1
ATOM 830 C C . MET A 1 103 ? 5.140 1.789 0.212 1.00 92.69 103 MET A C 1
ATOM 832 O O . MET A 1 103 ? 5.303 2.418 1.258 1.00 92.69 103 MET A O 1
ATOM 836 N N . ILE A 1 104 ? 4.037 1.903 -0.536 1.00 94.12 104 ILE A N 1
ATOM 837 C CA . ILE A 1 104 ? 2.909 2.780 -0.183 1.00 94.12 104 ILE A CA 1
ATOM 838 C C . ILE A 1 104 ? 2.147 2.216 1.023 1.00 94.12 104 ILE A C 1
ATOM 840 O O . ILE A 1 104 ? 1.887 2.952 1.977 1.00 94.12 104 ILE A O 1
ATOM 844 N N . VAL A 1 105 ? 1.840 0.914 1.026 1.00 94.31 105 VAL A N 1
ATOM 845 C CA . VAL A 1 105 ? 1.105 0.249 2.117 1.00 94.31 105 VAL A CA 1
ATOM 846 C C . VAL A 1 105 ? 1.838 0.393 3.448 1.00 94.31 105 VAL A C 1
ATOM 848 O O . VAL A 1 105 ? 1.235 0.801 4.440 1.00 94.31 105 VAL A O 1
ATOM 851 N N . ASN A 1 106 ? 3.157 0.189 3.474 1.00 93.44 106 ASN A N 1
ATOM 852 C CA . ASN A 1 106 ? 3.967 0.380 4.680 1.00 93.44 106 ASN A CA 1
ATOM 853 C C . ASN A 1 106 ? 3.851 1.799 5.268 1.00 93.44 106 ASN A C 1
ATOM 855 O O . ASN A 1 106 ? 4.055 1.982 6.469 1.00 93.44 106 ASN A O 1
ATOM 859 N N . LYS A 1 107 ? 3.507 2.816 4.462 1.00 93.75 107 LYS A N 1
ATOM 860 C CA . LYS A 1 107 ? 3.313 4.191 4.947 1.00 93.75 107 LYS A CA 1
ATOM 861 C C . LYS A 1 107 ? 1.970 4.418 5.640 1.00 93.75 107 LYS A C 1
ATOM 863 O O . LYS A 1 107 ? 1.862 5.398 6.370 1.00 93.75 107 LYS A O 1
ATOM 868 N N . ILE A 1 108 ? 0.988 3.515 5.532 1.00 92.81 108 ILE A N 1
ATOM 869 C CA . ILE A 1 108 ? -0.226 3.545 6.379 1.00 92.81 108 ILE A CA 1
ATOM 870 C C . ILE A 1 108 ? 0.155 3.455 7.868 1.00 92.81 108 ILE A C 1
ATOM 872 O O . ILE A 1 108 ? -0.492 4.059 8.730 1.00 92.81 108 ILE A O 1
ATOM 876 N N . GLY A 1 109 ? 1.234 2.724 8.163 1.00 89.06 109 GLY A N 1
ATOM 877 C CA . GLY A 1 109 ? 1.779 2.561 9.505 1.00 89.06 109 GLY A CA 1
ATOM 878 C C . GLY A 1 109 ? 2.787 3.628 9.944 1.00 89.06 109 GLY A C 1
ATOM 879 O O . GLY A 1 109 ? 3.403 3.456 10.996 1.00 89.06 109 GLY A O 1
ATOM 880 N N . ASP A 1 110 ? 2.987 4.701 9.169 1.00 90.50 110 ASP A N 1
ATOM 881 C CA . ASP A 1 110 ? 3.949 5.760 9.500 1.00 90.50 110 ASP A CA 1
ATOM 882 C C . ASP A 1 110 ? 3.527 6.520 10.782 1.00 90.50 110 ASP A C 1
ATOM 884 O O . ASP A 1 110 ? 2.332 6.765 10.995 1.00 90.50 110 ASP A O 1
ATOM 888 N N . PRO A 1 111 ? 4.473 6.906 11.662 1.00 87.00 111 PRO A N 1
ATOM 889 C CA . PRO A 1 111 ? 4.163 7.695 12.857 1.00 87.00 111 PRO A CA 1
ATOM 890 C C . PRO A 1 111 ? 3.553 9.068 12.530 1.00 87.00 111 PRO A C 1
ATOM 892 O O . PRO A 1 111 ? 2.770 9.600 13.324 1.00 87.00 111 PRO A O 1
ATOM 895 N N . GLY A 1 112 ? 3.880 9.641 11.368 1.00 88.81 112 GLY A N 1
ATOM 896 C CA . GLY A 1 112 ? 3.331 10.903 10.896 1.00 88.81 112 GLY A CA 1
ATOM 897 C C . GLY A 1 112 ? 1.892 10.742 10.414 1.00 88.81 112 GLY A C 1
ATOM 898 O O . GLY A 1 112 ? 1.630 10.201 9.340 1.00 88.81 112 GLY A O 1
ATOM 899 N N . ARG A 1 113 ? 0.926 11.297 11.160 1.00 89.69 113 ARG A N 1
ATOM 900 C CA . ARG A 1 113 ? -0.511 11.220 10.818 1.00 89.69 113 ARG A CA 1
ATOM 901 C C . ARG A 1 113 ? -0.819 11.727 9.404 1.00 89.69 113 ARG A C 1
ATOM 903 O O . ARG A 1 113 ? -1.675 11.164 8.725 1.00 89.69 113 ARG A O 1
ATOM 910 N N . LYS A 1 114 ? -0.137 12.789 8.963 1.00 91.69 114 LYS A N 1
ATOM 911 C CA . LYS A 1 114 ? -0.315 13.366 7.620 1.00 91.69 114 LYS A CA 1
ATOM 912 C C . LYS A 1 114 ? 0.125 12.390 6.529 1.00 91.69 114 LYS A C 1
ATOM 914 O O . LYS A 1 114 ? -0.567 12.263 5.526 1.00 91.69 114 LYS A O 1
ATOM 919 N N . ILE A 1 115 ? 1.236 11.689 6.751 1.00 93.69 115 ILE A N 1
ATOM 920 C CA . ILE A 1 115 ? 1.806 10.714 5.815 1.00 93.69 115 ILE A CA 1
ATOM 921 C C . ILE A 1 115 ? 0.918 9.472 5.752 1.00 93.69 115 ILE A C 1
ATOM 923 O O . ILE A 1 115 ? 0.524 9.074 4.660 1.00 93.69 115 ILE A O 1
ATOM 927 N N . ALA A 1 116 ? 0.515 8.927 6.904 1.00 92.44 116 ALA A N 1
ATOM 928 C CA . ALA A 1 116 ? -0.395 7.783 6.970 1.00 92.44 116 ALA A CA 1
ATOM 929 C C . ALA A 1 116 ? -1.735 8.066 6.273 1.00 92.44 116 ALA A C 1
ATOM 931 O O . ALA A 1 116 ? -2.219 7.262 5.474 1.00 92.44 116 ALA A O 1
ATOM 932 N N . SER A 1 117 ? -2.312 9.249 6.513 1.00 92.62 117 SER A N 1
ATOM 933 C CA . SER A 1 117 ? -3.540 9.673 5.838 1.00 92.62 117 SER A CA 1
ATOM 934 C C . SER A 1 117 ? -3.339 9.890 4.336 1.00 92.62 117 SER A C 1
ATOM 936 O O . SER A 1 117 ? -4.248 9.591 3.563 1.00 92.62 117 SER A O 1
ATOM 938 N N . ALA A 1 118 ? -2.180 10.409 3.915 1.00 93.94 118 ALA A N 1
ATOM 939 C CA . ALA A 1 118 ? -1.852 10.590 2.503 1.00 93.94 118 ALA A CA 1
ATOM 940 C C . ALA A 1 118 ? -1.694 9.242 1.786 1.00 93.94 118 ALA A C 1
ATOM 942 O O . ALA A 1 118 ? -2.258 9.074 0.711 1.00 93.94 118 ALA A O 1
ATOM 943 N N . ALA A 1 119 ? -1.011 8.270 2.400 1.00 95.00 119 ALA A N 1
ATOM 944 C CA . ALA A 1 119 ? -0.874 6.914 1.871 1.00 95.00 119 ALA A CA 1
ATOM 945 C C . ALA A 1 119 ? -2.241 6.241 1.692 1.00 95.00 119 ALA A C 1
ATOM 947 O O . ALA A 1 119 ? -2.560 5.777 0.600 1.00 95.00 119 ALA A O 1
ATOM 948 N N . GLY A 1 120 ? -3.092 6.278 2.725 1.00 93.38 120 GLY A N 1
ATOM 949 C CA . GLY A 1 120 ? -4.450 5.739 2.635 1.00 93.38 120 GLY A CA 1
ATOM 950 C C . GLY A 1 120 ? -5.305 6.437 1.571 1.00 93.38 120 GLY A C 1
ATOM 951 O O . GLY A 1 120 ? -6.086 5.784 0.888 1.00 93.38 120 GLY A O 1
ATOM 952 N N . HIS A 1 121 ? -5.152 7.754 1.389 1.00 94.19 121 HIS A N 1
ATOM 953 C CA . HIS A 1 121 ? -5.856 8.485 0.331 1.00 94.19 121 HIS A CA 1
ATOM 954 C C . HIS A 1 121 ? -5.385 8.096 -1.070 1.00 94.19 121 HIS A C 1
ATOM 956 O O . HIS A 1 121 ? -6.224 7.843 -1.927 1.00 94.19 121 HIS A O 1
ATOM 962 N N . GLN A 1 122 ? -4.074 7.998 -1.289 1.00 94.44 122 GLN A N 1
ATOM 963 C CA . GLN A 1 122 ? -3.518 7.599 -2.582 1.00 94.44 122 GLN A CA 1
ATOM 964 C C . GLN A 1 122 ? -3.902 6.166 -2.958 1.00 94.44 122 GLN A C 1
ATOM 966 O O . GLN A 1 122 ? -4.297 5.929 -4.092 1.00 94.44 122 GLN A O 1
ATOM 971 N N . LEU A 1 123 ? -3.896 5.234 -1.999 1.00 94.06 123 LEU A N 1
ATOM 972 C CA . LEU A 1 123 ? -4.384 3.874 -2.237 1.00 94.06 123 LEU A CA 1
ATOM 973 C C . LEU A 1 123 ? -5.863 3.845 -2.625 1.00 94.06 123 LEU A C 1
ATOM 975 O O . LEU A 1 123 ? -6.223 3.112 -3.536 1.00 94.06 123 LEU A O 1
ATOM 979 N N . ARG A 1 124 ? -6.719 4.670 -2.006 1.00 92.38 124 ARG A N 1
ATOM 980 C CA . ARG A 1 124 ? -8.125 4.779 -2.435 1.00 92.38 124 ARG A CA 1
ATOM 981 C C . ARG A 1 124 ? -8.248 5.265 -3.878 1.00 92.38 124 ARG A C 1
ATOM 983 O O . ARG A 1 124 ? -8.975 4.651 -4.643 1.00 92.38 124 ARG A O 1
ATOM 990 N N . LEU A 1 125 ? -7.481 6.286 -4.265 1.00 92.81 125 LEU A N 1
ATOM 991 C CA . LEU A 1 125 ? -7.464 6.773 -5.649 1.00 92.81 125 LEU A CA 1
ATOM 992 C C . LEU A 1 125 ? -6.987 5.707 -6.645 1.00 92.81 125 LEU A C 1
ATOM 994 O O . LEU A 1 125 ? -7.384 5.747 -7.804 1.00 92.81 125 LEU A O 1
ATOM 998 N N . ILE A 1 126 ? -6.097 4.797 -6.236 1.00 91.94 126 ILE A N 1
ATOM 999 C CA . ILE A 1 126 ? -5.666 3.665 -7.071 1.00 91.94 126 ILE A CA 1
ATOM 1000 C C . ILE A 1 126 ? -6.802 2.646 -7.209 1.00 91.94 126 ILE A C 1
ATOM 1002 O O . ILE A 1 126 ? -7.075 2.193 -8.313 1.00 91.94 126 ILE A O 1
ATOM 1006 N N . LEU A 1 127 ? -7.483 2.312 -6.110 1.00 91.00 127 LEU A N 1
ATOM 1007 C CA . LEU A 1 127 ? -8.582 1.341 -6.113 1.00 91.00 127 LEU A CA 1
ATOM 1008 C C . LEU A 1 127 ? -9.817 1.824 -6.884 1.00 91.00 127 LEU A C 1
ATOM 1010 O O . LEU A 1 127 ? -10.513 1.006 -7.475 1.00 91.00 127 LEU A O 1
ATOM 1014 N N . GLU A 1 128 ? -10.077 3.134 -6.898 1.00 90.62 128 GLU A N 1
ATOM 1015 C CA . GLU A 1 128 ? -11.139 3.741 -7.715 1.00 90.62 128 GLU A CA 1
ATOM 1016 C C . GLU A 1 128 ? -10.885 3.573 -9.221 1.00 90.62 128 GLU A C 1
ATOM 1018 O O . GLU A 1 128 ? -11.828 3.426 -9.992 1.00 90.62 128 GLU A O 1
ATOM 1023 N N . GLU A 1 129 ? -9.618 3.577 -9.639 1.00 89.75 129 GLU A N 1
ATOM 1024 C CA . GLU A 1 129 ? -9.220 3.438 -11.043 1.00 89.75 129 GLU A CA 1
ATOM 1025 C C . GLU A 1 129 ? -9.043 1.968 -11.452 1.00 89.75 129 GLU A C 1
ATOM 1027 O O . GLU A 1 129 ? -9.426 1.575 -12.552 1.00 89.75 129 GLU A O 1
ATOM 1032 N N . HIS A 1 130 ? -8.521 1.140 -10.542 1.00 88.94 130 HIS A N 1
ATOM 1033 C CA . HIS A 1 130 ? -8.181 -0.265 -10.774 1.00 88.94 130 HIS A CA 1
ATOM 1034 C C . HIS A 1 130 ? -8.837 -1.180 -9.725 1.00 88.94 130 HIS A C 1
ATOM 1036 O O . HIS A 1 130 ? -8.149 -1.695 -8.834 1.00 88.94 130 HIS A O 1
ATOM 1042 N N . PRO A 1 131 ? -10.154 -1.454 -9.822 1.00 87.38 131 PRO A N 1
ATOM 1043 C CA . PRO A 1 131 ? -10.872 -2.250 -8.822 1.00 87.38 131 PRO A CA 1
ATOM 1044 C C . PRO A 1 131 ? -10.351 -3.692 -8.711 1.00 87.38 131 PRO A C 1
ATOM 1046 O O . PRO A 1 131 ? -10.383 -4.274 -7.626 1.00 87.38 131 PRO A O 1
ATOM 1049 N N . ALA A 1 132 ? -9.784 -4.249 -9.789 1.00 86.31 132 ALA A N 1
ATOM 1050 C CA . ALA A 1 132 ? -9.171 -5.580 -9.796 1.00 86.31 132 ALA A CA 1
ATOM 1051 C C . ALA A 1 132 ? -7.996 -5.723 -8.803 1.00 86.31 132 ALA A C 1
ATOM 1053 O O . ALA A 1 132 ? -7.711 -6.826 -8.341 1.00 86.31 132 ALA A O 1
ATOM 1054 N N . MET A 1 133 ? -7.336 -4.618 -8.428 1.00 87.19 133 MET A N 1
ATOM 1055 C CA . MET A 1 133 ? -6.207 -4.625 -7.488 1.00 87.19 133 MET A CA 1
ATOM 1056 C C . MET A 1 133 ? -6.653 -4.735 -6.016 1.00 87.19 133 MET A C 1
ATOM 1058 O O . MET A 1 133 ? -5.822 -4.960 -5.137 1.00 87.19 133 MET A O 1
ATOM 1062 N N . THR A 1 134 ? -7.953 -4.615 -5.718 1.00 89.38 134 THR A N 1
ATOM 1063 C CA . THR A 1 134 ? -8.492 -4.574 -4.343 1.00 89.38 134 THR A CA 1
ATOM 1064 C C . THR A 1 134 ? -8.061 -5.768 -3.497 1.00 89.38 134 THR A C 1
ATOM 1066 O O . THR A 1 134 ? -7.678 -5.589 -2.342 1.00 89.38 134 THR A O 1
ATOM 1069 N N . SER A 1 135 ? -8.041 -6.971 -4.073 1.00 88.12 135 SER A N 1
ATOM 1070 C CA . SER A 1 135 ? -7.598 -8.195 -3.390 1.00 88.12 135 SER A CA 1
ATOM 1071 C C . SER A 1 135 ? -6.115 -8.169 -3.026 1.00 88.12 135 SER A C 1
ATOM 1073 O O . SER A 1 135 ? -5.735 -8.565 -1.923 1.00 88.12 135 SER A O 1
ATOM 1075 N N . ILE A 1 136 ? -5.278 -7.640 -3.918 1.00 89.56 136 ILE A N 1
ATOM 1076 C CA . ILE A 1 136 ? -3.834 -7.529 -3.717 1.00 89.56 136 ILE A CA 1
ATOM 1077 C C . ILE A 1 136 ? -3.548 -6.484 -2.636 1.00 89.56 136 ILE A C 1
ATOM 1079 O O . ILE A 1 136 ? -2.826 -6.777 -1.684 1.00 89.56 136 ILE A O 1
ATOM 1083 N N . VAL A 1 137 ? -4.165 -5.298 -2.722 1.00 91.69 137 VAL A N 1
ATOM 1084 C CA . VAL A 1 137 ? -3.993 -4.243 -1.710 1.00 91.69 137 VAL A CA 1
ATOM 1085 C C . VAL A 1 137 ? -4.499 -4.711 -0.346 1.00 91.69 137 VAL A C 1
ATOM 1087 O O . VAL A 1 137 ? -3.797 -4.532 0.648 1.00 91.69 137 VAL A O 1
ATOM 1090 N N . ALA A 1 138 ? -5.677 -5.341 -0.281 1.00 90.62 138 ALA A N 1
ATOM 1091 C CA . ALA A 1 138 ? -6.228 -5.877 0.964 1.00 90.62 138 ALA A CA 1
ATOM 1092 C C . ALA A 1 138 ? -5.250 -6.853 1.628 1.00 90.62 138 ALA A C 1
ATOM 1094 O O . ALA A 1 138 ? -4.937 -6.692 2.808 1.00 90.62 138 ALA A O 1
ATOM 1095 N N . ARG A 1 139 ? -4.694 -7.790 0.850 1.00 90.56 139 ARG A N 1
ATOM 1096 C CA . ARG A 1 139 ? -3.708 -8.764 1.327 1.00 90.56 139 ARG A CA 1
ATOM 1097 C C . ARG A 1 139 ? -2.451 -8.099 1.882 1.00 90.56 139 ARG A C 1
ATOM 1099 O O . ARG A 1 139 ? -1.994 -8.475 2.959 1.00 90.56 139 ARG A O 1
ATOM 1106 N N . GLU A 1 140 ? -1.906 -7.102 1.192 1.00 91.69 140 GLU A N 1
ATOM 1107 C CA . GLU A 1 140 ? -0.729 -6.361 1.668 1.00 91.69 140 GLU A CA 1
ATOM 1108 C C . GLU A 1 140 ? -1.020 -5.601 2.975 1.00 91.69 140 GLU A C 1
ATOM 1110 O O . GLU A 1 140 ? -0.213 -5.620 3.909 1.00 91.69 140 GLU A O 1
ATOM 1115 N N . VAL A 1 141 ? -2.197 -4.973 3.102 1.00 92.69 141 VAL A N 1
ATOM 1116 C CA . VAL A 1 141 ? -2.589 -4.293 4.350 1.00 92.69 141 VAL A CA 1
ATOM 1117 C C . VAL A 1 141 ? -2.824 -5.293 5.488 1.00 92.69 141 VAL A C 1
ATOM 1119 O O . VAL A 1 141 ? -2.433 -5.018 6.624 1.00 92.69 141 VAL A O 1
ATOM 1122 N N . GLN A 1 142 ? -3.407 -6.464 5.211 1.00 90.69 142 GLN A N 1
ATOM 1123 C CA . GLN A 1 142 ? -3.543 -7.542 6.197 1.00 90.69 142 GLN A CA 1
ATOM 1124 C C . GLN A 1 142 ? -2.166 -8.009 6.689 1.00 90.69 142 GLN A C 1
ATOM 1126 O O . GLN A 1 142 ? -1.944 -8.096 7.897 1.00 90.69 142 GLN A O 1
ATOM 1131 N N . GLN A 1 143 ? -1.211 -8.240 5.780 1.00 90.81 143 GLN A N 1
ATOM 1132 C CA . GLN A 1 143 ? 0.161 -8.609 6.147 1.00 90.81 143 GLN A CA 1
ATOM 1133 C C . GLN A 1 143 ? 0.821 -7.547 7.034 1.00 90.81 143 GLN A C 1
ATOM 1135 O O . GLN A 1 143 ? 1.450 -7.884 8.040 1.00 90.81 143 GLN A O 1
ATOM 1140 N N . LEU A 1 144 ? 0.630 -6.261 6.716 1.00 90.25 144 LEU A N 1
ATOM 1141 C CA . LEU A 1 144 ? 1.107 -5.167 7.559 1.00 90.25 144 LEU A CA 1
ATOM 1142 C C . LEU A 1 144 ? 0.470 -5.206 8.958 1.00 90.25 144 LEU A C 1
ATOM 1144 O O . LEU A 1 144 ? 1.179 -5.035 9.950 1.00 90.25 144 LEU A O 1
ATOM 1148 N N . ALA A 1 145 ? -0.839 -5.456 9.050 1.00 88.62 145 ALA A N 1
ATOM 1149 C CA . ALA A 1 145 ? -1.575 -5.504 10.313 1.00 88.62 145 ALA A CA 1
ATOM 1150 C C . ALA A 1 145 ? -1.137 -6.664 11.229 1.00 88.62 145 ALA A C 1
ATOM 1152 O O . ALA A 1 145 ? -1.125 -6.503 12.449 1.00 88.62 145 ALA A O 1
ATOM 1153 N N . HIS A 1 146 ? -0.726 -7.801 10.660 1.00 86.38 146 HIS A N 1
ATOM 1154 C CA . HIS A 1 146 ? -0.212 -8.955 11.410 1.00 86.38 146 HIS A CA 1
ATOM 1155 C C . HIS A 1 146 ? 1.247 -8.802 11.874 1.00 86.38 146 HIS A C 1
ATOM 1157 O O . 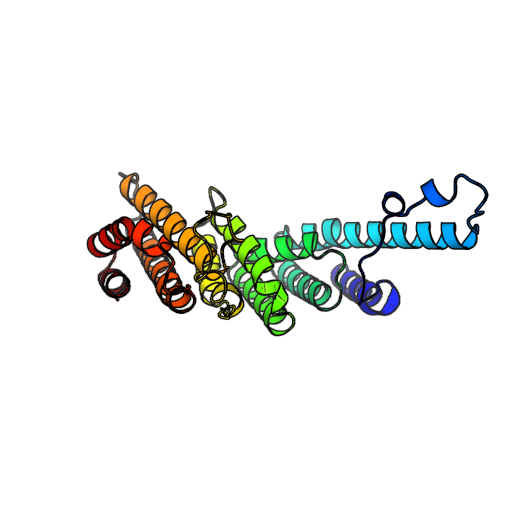HIS A 1 146 ? 1.757 -9.657 12.604 1.00 86.38 146 HIS A O 1
ATOM 1163 N N . ARG A 1 147 ? 1.947 -7.729 11.482 1.00 86.94 147 ARG A N 1
ATOM 1164 C CA . ARG A 1 147 ? 3.360 -7.546 11.823 1.00 86.94 147 ARG A CA 1
ATOM 1165 C C . ARG A 1 147 ? 3.560 -7.418 13.344 1.00 86.94 147 ARG A C 1
ATOM 1167 O O . ARG A 1 147 ? 2.928 -6.565 13.981 1.00 86.94 147 ARG A O 1
ATOM 1174 N N . PRO A 1 148 ? 4.485 -8.190 13.948 1.00 75.44 148 PRO A N 1
ATOM 1175 C CA . PRO A 1 148 ? 4.785 -8.054 15.367 1.00 75.44 148 PRO A CA 1
ATOM 1176 C C . PRO A 1 148 ? 5.342 -6.653 15.663 1.00 75.44 148 PRO A C 1
ATOM 1178 O O . PRO A 1 148 ? 6.109 -6.094 14.881 1.00 75.44 148 PRO A O 1
ATOM 1181 N N . HIS A 1 149 ? 4.956 -6.090 16.811 1.00 79.19 149 HIS A N 1
ATOM 1182 C CA . HIS A 1 149 ? 5.366 -4.758 17.293 1.00 79.19 149 HIS A CA 1
ATOM 1183 C C . HIS A 1 149 ? 4.845 -3.548 16.498 1.00 79.19 149 HIS A C 1
ATOM 1185 O O . HIS A 1 149 ? 5.360 -2.440 16.666 1.00 79.19 149 HIS A O 1
ATOM 1191 N N . LEU A 1 150 ? 3.793 -3.707 15.691 1.00 84.56 150 LEU A N 1
ATOM 1192 C CA . LEU A 1 150 ? 3.125 -2.561 15.079 1.00 84.56 150 LEU A CA 1
ATOM 1193 C C . LEU A 1 150 ? 2.533 -1.626 16.153 1.00 84.56 150 LEU A C 1
ATOM 1195 O O . LEU A 1 150 ? 1.982 -2.069 17.167 1.00 84.56 150 LEU A O 1
ATOM 1199 N N . SER A 1 151 ? 2.642 -0.311 15.938 1.00 86.19 151 SER A N 1
ATOM 1200 C CA . SER A 1 151 ? 2.052 0.664 16.859 1.00 86.19 151 SER A CA 1
ATOM 1201 C C . SER A 1 151 ? 0.517 0.543 16.865 1.00 86.19 151 SER A C 1
ATOM 1203 O O . SER A 1 151 ? -0.083 0.288 15.819 1.00 86.19 151 SER A O 1
ATOM 1205 N N . PRO A 1 152 ? -0.164 0.772 18.005 1.00 84.50 152 PRO A N 1
ATOM 1206 C CA . PRO A 1 152 ? -1.624 0.653 18.071 1.00 84.50 152 PRO A CA 1
ATOM 1207 C C . PRO A 1 152 ? -2.334 1.648 17.140 1.00 84.50 152 PRO A C 1
ATOM 1209 O O . PRO A 1 152 ? -3.396 1.346 16.605 1.00 84.50 152 PRO A O 1
ATOM 1212 N N . LYS A 1 153 ? -1.725 2.817 16.892 1.00 86.19 153 LYS A N 1
ATOM 1213 C CA . LYS A 1 153 ? -2.227 3.810 15.929 1.00 86.19 153 LYS A CA 1
ATOM 1214 C C . LYS A 1 153 ? -2.105 3.320 14.486 1.00 86.19 153 LYS A C 1
ATOM 1216 O O . LYS A 1 153 ? -3.041 3.488 13.714 1.00 86.19 153 LYS A O 1
ATOM 1221 N N . ALA A 1 154 ? -0.977 2.706 14.133 1.00 88.38 154 ALA A N 1
ATOM 1222 C CA . ALA A 1 154 ? -0.779 2.120 12.811 1.00 88.38 154 ALA A CA 1
ATOM 1223 C C . ALA A 1 154 ? -1.757 0.964 12.561 1.00 88.38 154 ALA A C 1
ATOM 1225 O O . ALA A 1 154 ? -2.376 0.918 11.502 1.00 88.38 154 ALA A O 1
ATOM 1226 N N . LEU A 1 155 ? -1.965 0.093 13.557 1.00 89.75 155 LEU A N 1
ATOM 1227 C CA . LEU A 1 155 ? -2.953 -0.983 13.475 1.00 89.75 155 LEU A CA 1
ATOM 1228 C C . LEU A 1 155 ? -4.370 -0.430 13.267 1.00 89.75 155 LEU A C 1
ATOM 1230 O O . LEU A 1 155 ? -5.084 -0.882 12.379 1.00 89.75 155 LEU A O 1
ATOM 1234 N N . TYR A 1 156 ? -4.748 0.602 14.027 1.00 88.81 156 TYR A N 1
ATOM 1235 C CA . TYR A 1 156 ? -6.033 1.283 13.864 1.00 88.81 156 TYR A CA 1
ATOM 1236 C C . TYR A 1 156 ? -6.211 1.884 12.461 1.00 88.81 156 TYR A C 1
ATOM 1238 O O . TYR A 1 156 ? -7.269 1.721 11.860 1.00 88.81 156 TYR A O 1
ATOM 1246 N N . ASN A 1 157 ? -5.174 2.512 11.894 1.00 90.31 157 ASN A N 1
ATOM 1247 C CA . ASN A 1 157 ? -5.219 3.026 10.520 1.00 90.31 157 ASN A CA 1
ATOM 1248 C C . ASN A 1 157 ? -5.393 1.905 9.484 1.00 90.31 157 ASN A C 1
ATOM 1250 O O . ASN A 1 157 ? -6.150 2.083 8.531 1.00 90.31 157 ASN A O 1
ATOM 1254 N N . CYS A 1 158 ? -4.725 0.760 9.673 1.00 91.19 158 CYS A N 1
ATOM 1255 C CA . CYS A 1 158 ? -4.886 -0.407 8.802 1.00 91.19 158 CYS A CA 1
ATOM 1256 C C . CYS A 1 158 ? -6.328 -0.924 8.852 1.00 91.19 158 CYS A C 1
ATOM 1258 O O . CYS A 1 158 ? -6.945 -1.099 7.808 1.00 91.19 158 CYS A O 1
ATOM 1260 N N . VAL A 1 159 ? -6.895 -1.088 10.053 1.00 90.19 159 VAL A N 1
ATOM 1261 C CA . VAL A 1 159 ? -8.286 -1.539 10.230 1.00 90.19 159 VAL A CA 1
ATOM 1262 C C . VAL A 1 159 ? -9.275 -0.555 9.603 1.00 90.19 159 VAL A C 1
ATOM 1264 O O . VAL A 1 159 ? -10.164 -0.979 8.874 1.00 90.19 159 VAL A O 1
ATOM 1267 N N . ILE A 1 160 ? -9.101 0.758 9.805 1.00 90.50 160 ILE A N 1
ATOM 1268 C CA . ILE A 1 160 ? -9.950 1.764 9.144 1.00 90.50 160 ILE A CA 1
ATOM 1269 C C . ILE A 1 160 ? -9.876 1.629 7.625 1.00 90.50 160 ILE A C 1
ATOM 1271 O O . ILE A 1 160 ? -10.908 1.699 6.962 1.00 90.50 160 ILE A O 1
ATOM 1275 N N . PHE A 1 161 ? -8.673 1.472 7.073 1.00 92.50 161 PHE A N 1
ATOM 1276 C CA . PHE A 1 161 ? -8.500 1.337 5.634 1.00 92.50 161 PHE A CA 1
ATOM 1277 C C . PHE A 1 161 ? -9.201 0.080 5.103 1.00 92.50 161 PHE A C 1
ATOM 1279 O O . PHE A 1 161 ? -9.969 0.186 4.150 1.00 92.50 161 PHE A O 1
ATOM 1286 N N . LEU A 1 162 ? -9.021 -1.073 5.759 1.00 90.44 162 LEU A N 1
ATOM 1287 C CA . LEU A 1 162 ? -9.694 -2.326 5.395 1.00 90.44 162 LEU A CA 1
ATOM 1288 C C . LEU A 1 162 ? -11.223 -2.188 5.449 1.00 90.44 162 LEU A C 1
ATOM 1290 O O . LEU A 1 162 ? -11.915 -2.598 4.523 1.00 90.44 162 LEU A O 1
ATOM 1294 N N . ASN A 1 163 ? -11.751 -1.515 6.473 1.00 89.19 163 ASN A N 1
ATOM 1295 C CA . ASN A 1 163 ? -13.188 -1.260 6.605 1.00 89.19 163 ASN A CA 1
ATOM 1296 C C . ASN A 1 163 ? -13.750 -0.345 5.510 1.00 89.19 163 ASN A C 1
ATOM 1298 O O . ASN A 1 163 ? -14.960 -0.302 5.318 1.00 89.19 163 ASN A O 1
ATOM 1302 N N . GLN A 1 164 ? -12.912 0.442 4.836 1.00 87.12 164 GLN A N 1
ATOM 1303 C CA . GLN A 1 164 ? -13.338 1.337 3.760 1.00 87.12 164 GLN A CA 1
ATOM 1304 C C . GLN A 1 164 ? -13.337 0.656 2.390 1.00 87.12 164 GLN A C 1
ATOM 1306 O O . GLN A 1 164 ? -13.892 1.229 1.453 1.00 87.12 164 GLN A O 1
ATOM 1311 N N . LEU A 1 165 ? -12.764 -0.546 2.269 1.00 86.44 165 LEU A N 1
ATOM 1312 C CA . LEU A 1 165 ? -12.714 -1.275 1.006 1.00 86.44 165 LEU A CA 1
ATOM 1313 C C . LEU A 1 165 ? -14.125 -1.568 0.492 1.00 86.44 165 LEU A C 1
ATOM 1315 O O . LEU A 1 165 ? -15.038 -1.918 1.250 1.00 86.44 165 LEU A O 1
ATOM 1319 N N . GLN A 1 166 ? -14.313 -1.375 -0.810 1.00 80.00 166 GLN A N 1
ATOM 1320 C CA . GLN A 1 166 ? -15.536 -1.772 -1.488 1.00 80.00 166 GLN A CA 1
ATOM 1321 C C . GLN A 1 166 ? -15.468 -3.281 -1.706 1.00 80.00 166 GLN A C 1
ATOM 1323 O O . GLN A 1 166 ? -14.582 -3.776 -2.397 1.00 80.00 166 GLN A O 1
ATOM 1328 N N . LEU A 1 167 ? -16.365 -4.004 -1.043 1.00 77.12 167 LEU A N 1
ATOM 1329 C CA . LEU A 1 167 ? -16.511 -5.441 -1.207 1.00 77.12 167 LEU A CA 1
ATOM 1330 C C . LEU A 1 167 ? -17.568 -5.655 -2.285 1.00 77.12 167 LEU A C 1
ATOM 1332 O O . LEU A 1 167 ? -18.689 -5.167 -2.152 1.00 77.12 167 LEU A O 1
ATOM 1336 N N . SER A 1 168 ? -17.206 -6.341 -3.360 1.00 69.19 168 SER A N 1
ATOM 1337 C CA . SER A 1 168 ? -18.170 -6.899 -4.301 1.00 69.19 168 SER A CA 1
ATOM 1338 C C . SER A 1 168 ? -18.485 -8.324 -3.871 1.00 69.19 168 SER A C 1
ATOM 1340 O O . SER A 1 168 ? -17.587 -9.069 -3.477 1.00 69.19 168 SER A O 1
ATOM 1342 N N . ARG A 1 169 ? -19.759 -8.708 -3.947 1.00 63.22 169 ARG A N 1
ATOM 1343 C CA . ARG A 1 169 ? -20.132 -10.117 -3.861 1.00 63.22 169 ARG A CA 1
ATOM 1344 C C . ARG A 1 169 ? -19.686 -10.760 -5.167 1.00 63.22 169 ARG A C 1
ATOM 1346 O O . ARG A 1 169 ? -20.167 -10.359 -6.223 1.00 63.22 169 ARG A O 1
ATOM 1353 N N . ASP A 1 170 ? -18.725 -11.669 -5.094 1.00 56.62 170 ASP A N 1
ATOM 1354 C CA . ASP A 1 170 ? -18.334 -12.436 -6.268 1.00 56.62 170 ASP A CA 1
ATOM 1355 C C . ASP A 1 170 ? -19.427 -13.490 -6.486 1.00 56.62 170 ASP A C 1
ATOM 1357 O O . ASP A 1 170 ? -19.551 -14.441 -5.718 1.00 56.62 170 ASP A O 1
ATOM 1361 N N . GLU A 1 171 ? -20.298 -13.276 -7.476 1.00 46.09 171 GLU A N 1
ATOM 1362 C CA . GLU A 1 171 ? -21.383 -14.214 -7.819 1.00 46.09 171 GLU A CA 1
ATOM 1363 C C . GLU A 1 171 ? -20.841 -15.592 -8.254 1.00 46.09 171 GLU A C 1
ATOM 1365 O O . GLU A 1 171 ? -21.591 -16.565 -8.314 1.00 46.09 171 GLU A O 1
ATOM 1370 N N . ALA A 1 172 ? -19.533 -15.693 -8.519 1.00 46.56 172 ALA A N 1
ATOM 1371 C CA . ALA A 1 172 ? -18.846 -16.921 -8.902 1.00 46.56 172 ALA A CA 1
ATOM 1372 C C . ALA A 1 172 ? -18.745 -17.971 -7.776 1.00 46.56 172 ALA A C 1
ATOM 1374 O O . ALA A 1 172 ? -18.618 -19.153 -8.088 1.00 46.56 172 ALA A O 1
ATOM 1375 N N . ASP A 1 173 ? -18.852 -17.587 -6.498 1.00 46.47 173 ASP A N 1
ATOM 1376 C CA . ASP A 1 173 ? -18.773 -18.537 -5.372 1.00 46.47 173 ASP A CA 1
ATOM 1377 C C . ASP A 1 173 ? -20.137 -19.177 -5.020 1.00 46.47 173 ASP A C 1
ATOM 1379 O O . ASP A 1 173 ? -20.186 -20.180 -4.306 1.00 46.47 173 ASP A O 1
ATOM 1383 N N . ASP A 1 174 ? -21.260 -18.647 -5.529 1.00 44.81 174 ASP A N 1
ATOM 1384 C CA . ASP A 1 174 ? -22.604 -19.190 -5.249 1.00 44.81 174 ASP A CA 1
ATOM 1385 C C . ASP A 1 174 ? -22.922 -20.456 -6.092 1.00 44.81 174 ASP A C 1
ATOM 1387 O O . ASP A 1 174 ? -23.869 -21.180 -5.777 1.00 44.81 174 ASP A O 1
ATOM 1391 N N . VAL A 1 175 ? -22.134 -20.771 -7.134 1.00 44.78 175 VAL A N 1
ATOM 1392 C CA . VAL A 1 175 ? -22.401 -21.909 -8.046 1.00 44.78 175 VAL A CA 1
ATOM 1393 C C . VAL A 1 175 ? -21.767 -23.234 -7.604 1.00 44.78 175 VAL A C 1
ATOM 1395 O O . VAL A 1 175 ? -22.300 -24.292 -7.935 1.00 44.78 175 VAL A O 1
ATOM 1398 N N . ASP A 1 176 ? -20.696 -23.208 -6.805 1.00 40.88 176 ASP A N 1
ATOM 1399 C CA . ASP A 1 176 ? -19.978 -24.428 -6.390 1.00 40.88 176 ASP A CA 1
ATOM 1400 C C . ASP A 1 176 ? -20.467 -25.015 -5.050 1.00 40.88 176 ASP A C 1
ATOM 1402 O O . ASP A 1 176 ? -20.140 -26.153 -4.714 1.00 40.88 176 ASP A O 1
ATOM 1406 N N . ALA A 1 177 ? -21.327 -24.312 -4.304 1.00 44.34 177 ALA A N 1
ATOM 1407 C CA . ALA A 1 177 ? -21.905 -24.831 -3.057 1.00 44.34 177 ALA A CA 1
ATOM 1408 C C . ALA A 1 177 ? -22.970 -25.932 -3.272 1.00 44.34 177 ALA A C 1
ATOM 1410 O O . ALA A 1 177 ? -23.343 -26.622 -2.322 1.00 44.34 177 ALA A O 1
ATOM 1411 N N . ALA A 1 178 ? -23.464 -26.116 -4.503 1.00 40.41 178 ALA A N 1
ATOM 1412 C CA . ALA A 1 178 ? -24.477 -27.122 -4.834 1.00 40.41 178 ALA A CA 1
ATOM 1413 C C . ALA A 1 178 ? -23.898 -28.452 -5.351 1.00 40.41 178 ALA A C 1
ATOM 1415 O O . ALA A 1 178 ? -24.647 -29.422 -5.493 1.00 40.41 178 ALA A O 1
ATOM 1416 N N . THR A 1 179 ? -22.588 -28.538 -5.607 1.00 38.47 179 THR A N 1
ATOM 1417 C CA . THR A 1 179 ? -21.977 -29.742 -6.184 1.00 38.47 179 THR A CA 1
ATOM 1418 C C . THR A 1 179 ? -20.720 -30.188 -5.443 1.00 38.47 179 THR A C 1
ATOM 1420 O O . THR A 1 179 ? -19.622 -29.695 -5.662 1.00 38.47 179 THR A O 1
ATOM 1423 N N . ASP A 1 180 ? -20.927 -31.254 -4.670 1.00 37.16 180 ASP A N 1
ATOM 1424 C CA . ASP A 1 180 ? -19.961 -32.289 -4.297 1.00 37.16 180 ASP A CA 1
ATOM 1425 C C . ASP A 1 180 ? -19.054 -32.020 -3.075 1.00 37.16 180 ASP A C 1
ATOM 1427 O O . ASP A 1 180 ? -18.210 -31.128 -3.031 1.00 37.16 180 ASP A O 1
ATOM 1431 N N . GLY A 1 181 ? -19.223 -32.875 -2.058 1.00 40.62 181 GLY A N 1
ATOM 1432 C CA . GLY A 1 181 ? -18.616 -32.824 -0.723 1.00 40.62 181 GLY A CA 1
ATOM 1433 C C . GLY A 1 181 ? -17.120 -33.143 -0.664 1.00 40.62 181 GLY A C 1
ATOM 1434 O O . GLY A 1 181 ? -16.678 -33.921 0.184 1.00 40.62 181 GLY A O 1
ATOM 1435 N N . LYS A 1 182 ? -16.309 -32.531 -1.527 1.00 37.44 182 LYS A N 1
ATOM 1436 C CA . LYS A 1 182 ? -14.850 -32.518 -1.400 1.00 37.44 182 LYS A CA 1
ATOM 1437 C C . LYS A 1 182 ? -14.404 -31.137 -0.943 1.00 37.44 182 LYS A C 1
ATOM 1439 O O . LYS A 1 182 ? -14.446 -30.195 -1.723 1.00 37.44 182 LYS A O 1
ATOM 1444 N N . LYS A 1 183 ? -13.895 -31.053 0.295 1.00 40.19 183 LYS A N 1
ATOM 1445 C CA . LYS A 1 183 ? -13.058 -29.948 0.801 1.00 40.19 183 LYS A CA 1
ATOM 1446 C C . LYS A 1 183 ? -11.856 -29.744 -0.133 1.00 40.19 183 LYS A C 1
ATOM 1448 O O . LYS A 1 183 ? -10.766 -30.248 0.119 1.00 40.19 183 LYS A O 1
ATOM 1453 N N . ARG A 1 184 ? -12.063 -29.061 -1.252 1.00 35.94 184 ARG A N 1
ATOM 1454 C CA . ARG A 1 184 ? -11.010 -28.374 -1.987 1.00 35.94 184 ARG A CA 1
ATOM 1455 C C . ARG A 1 184 ? -10.875 -27.026 -1.305 1.00 35.94 184 ARG A C 1
ATOM 1457 O O . ARG A 1 184 ? -11.871 -26.340 -1.113 1.00 35.94 184 ARG A O 1
ATOM 1464 N N . GLU A 1 185 ? -9.666 -26.696 -0.871 1.00 39.41 185 GLU A N 1
ATOM 1465 C CA . GLU A 1 185 ? -9.330 -25.376 -0.346 1.00 39.41 185 GLU A CA 1
ATOM 1466 C C . GLU A 1 185 ? -9.539 -24.357 -1.475 1.00 39.41 185 GLU A C 1
ATOM 1468 O O . GLU A 1 185 ? -8.636 -24.086 -2.265 1.00 39.41 185 GLU A O 1
ATOM 1473 N N . ALA A 1 186 ? -10.774 -23.873 -1.619 1.00 42.69 186 ALA A N 1
ATOM 1474 C CA . ALA A 1 186 ? -11.100 -22.781 -2.516 1.00 42.69 186 ALA A CA 1
ATOM 1475 C C . ALA A 1 186 ? -10.274 -21.554 -2.095 1.00 42.69 186 ALA A C 1
ATOM 1477 O O . ALA A 1 186 ? -9.999 -21.386 -0.896 1.00 42.69 186 ALA A O 1
ATOM 1478 N N . PRO A 1 187 ? -9.835 -20.705 -3.042 1.00 48.25 187 PRO A N 1
ATOM 1479 C CA . PRO A 1 187 ? -9.204 -19.443 -2.690 1.00 48.25 187 PRO A CA 1
ATOM 1480 C C . PRO A 1 187 ? -10.180 -18.686 -1.791 1.00 48.25 187 PRO A C 1
ATOM 1482 O O . PRO A 1 187 ? -11.248 -18.292 -2.241 1.00 48.25 187 PRO A O 1
ATOM 1485 N N . LYS A 1 188 ? -9.845 -18.559 -0.500 1.00 59.09 188 LYS A N 1
ATOM 1486 C CA . LYS A 1 188 ? -10.718 -17.921 0.490 1.00 59.09 188 LYS A CA 1
ATOM 1487 C C . LYS A 1 188 ? -11.166 -16.578 -0.071 1.00 59.09 188 LYS A C 1
ATOM 1489 O O . LYS A 1 188 ? -10.313 -15.725 -0.337 1.00 59.09 188 LYS A O 1
ATOM 1494 N N . SER A 1 189 ? -12.473 -16.422 -0.258 1.00 73.62 189 SER A N 1
ATOM 1495 C CA . SER A 1 189 ? -13.069 -15.183 -0.737 1.00 73.62 189 SER A CA 1
ATOM 1496 C C . SER A 1 189 ? -12.525 -14.012 0.091 1.00 73.62 189 SER A C 1
ATOM 1498 O O . SER A 1 189 ? -12.266 -14.132 1.297 1.00 73.62 189 SER A O 1
ATOM 1500 N N . LEU 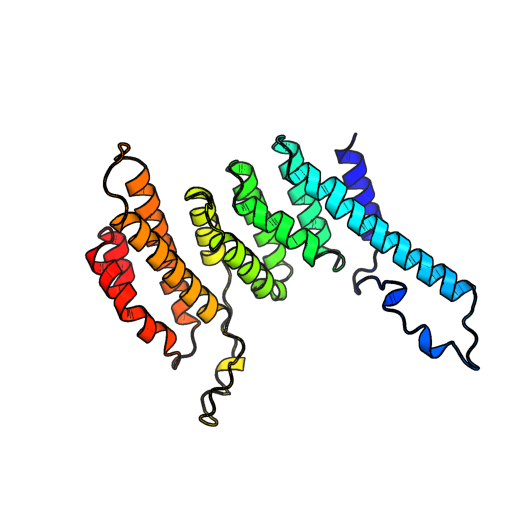A 1 190 ? -12.275 -12.873 -0.560 1.00 78.56 190 LEU A N 1
ATOM 1501 C CA . LEU A 1 190 ? -11.713 -11.688 0.100 1.00 78.56 190 LEU A CA 1
ATOM 1502 C C . LEU A 1 190 ? -12.484 -11.335 1.396 1.00 78.56 190 LEU A C 1
ATOM 1504 O O . LEU A 1 190 ? -11.826 -11.120 2.419 1.00 78.56 190 LEU A O 1
ATOM 1508 N N . PRO A 1 191 ? -13.837 -11.357 1.427 1.00 79.94 191 PRO A N 1
ATOM 1509 C CA . PRO A 1 191 ? -14.603 -11.133 2.654 1.00 79.94 191 PRO A CA 1
ATOM 1510 C C . PRO A 1 191 ? -14.308 -12.149 3.769 1.00 79.94 191 PRO A C 1
ATOM 1512 O O . PRO A 1 191 ? -14.102 -11.741 4.914 1.00 79.94 191 PRO A O 1
ATOM 1515 N N . ALA A 1 192 ? -14.214 -13.446 3.456 1.00 79.75 192 ALA A N 1
ATOM 1516 C CA . ALA A 1 192 ? -13.892 -14.482 4.441 1.00 79.75 192 ALA A CA 1
ATOM 1517 C C . ALA A 1 192 ? -12.483 -14.297 5.027 1.00 79.75 192 ALA A C 1
ATOM 1519 O O . ALA A 1 192 ? -12.275 -14.412 6.239 1.00 79.75 192 ALA A O 1
ATOM 1520 N N . SER A 1 193 ? -11.510 -13.932 4.184 1.00 83.62 193 SER A N 1
ATOM 1521 C CA . SER A 1 193 ? -10.158 -13.601 4.643 1.00 83.62 193 SER A CA 1
ATOM 1522 C C . SER A 1 193 ? -10.147 -12.390 5.582 1.00 83.62 193 SER A C 1
ATOM 1524 O O . SER A 1 193 ? -9.483 -12.438 6.619 1.00 83.62 193 SER A O 1
ATOM 1526 N N . LEU A 1 194 ? -10.898 -11.327 5.267 1.00 84.00 194 LEU A N 1
ATOM 1527 C CA . LEU A 1 194 ? -10.995 -10.142 6.124 1.00 84.00 194 LEU A CA 1
ATOM 1528 C C . LEU A 1 194 ? -11.582 -10.475 7.493 1.00 84.00 194 LEU A C 1
ATOM 1530 O O . LEU A 1 194 ? -11.031 -10.047 8.505 1.00 84.00 194 LEU A O 1
ATOM 1534 N N . ILE A 1 195 ? -12.655 -11.265 7.536 1.00 83.00 195 ILE A N 1
ATOM 1535 C CA . ILE A 1 195 ? -13.302 -11.675 8.787 1.00 83.00 195 ILE A CA 1
ATOM 1536 C C . ILE A 1 195 ? -12.333 -12.473 9.659 1.00 83.00 195 ILE A C 1
ATOM 1538 O O . ILE A 1 195 ? -12.140 -12.131 10.827 1.00 83.00 195 ILE A O 1
ATOM 1542 N N . SER A 1 196 ? -11.638 -13.453 9.077 1.00 84.00 196 SER A N 1
ATOM 1543 C CA . SER A 1 196 ? -10.603 -14.213 9.783 1.00 84.00 196 SER A CA 1
ATOM 1544 C C . SER A 1 196 ? -9.490 -13.302 10.324 1.00 84.00 196 SER A C 1
ATOM 1546 O O . SER A 1 196 ? -9.086 -13.426 11.484 1.00 84.00 196 SER A O 1
ATOM 1548 N N . THR A 1 197 ? -9.038 -12.317 9.536 1.00 85.06 197 THR A N 1
ATOM 1549 C CA . THR A 1 197 ? -8.076 -11.308 10.002 1.00 85.06 197 THR A CA 1
ATOM 1550 C C . THR A 1 197 ? -8.632 -10.483 11.163 1.00 85.06 197 THR A C 1
ATOM 1552 O O . THR A 1 197 ? -7.930 -10.301 12.159 1.00 85.06 197 THR A O 1
ATOM 1555 N N . TYR A 1 198 ? -9.871 -9.991 11.082 1.00 85.81 198 TYR A N 1
ATOM 1556 C CA . TYR A 1 198 ? -10.475 -9.182 12.142 1.00 85.81 198 TYR A CA 1
ATOM 1557 C C . TYR A 1 198 ? -10.595 -9.958 13.456 1.00 85.81 198 TYR A C 1
ATOM 1559 O O . TYR A 1 198 ? -10.218 -9.425 14.502 1.00 85.81 198 TYR A O 1
ATOM 1567 N N . PHE A 1 199 ? -11.031 -11.221 13.410 1.00 82.38 199 PHE A N 1
ATOM 1568 C CA . PHE A 1 199 ? -11.106 -12.079 14.593 1.00 82.38 199 PHE A CA 1
ATOM 1569 C C . PHE A 1 199 ? -9.729 -12.418 15.165 1.00 82.38 199 PHE A C 1
ATOM 1571 O O . PHE A 1 199 ? -9.532 -12.355 16.380 1.00 82.38 199 PHE A O 1
ATOM 1578 N N . HIS A 1 200 ? -8.737 -12.688 14.316 1.00 84.56 200 HIS A N 1
ATOM 1579 C CA . HIS A 1 200 ? -7.372 -12.916 14.779 1.00 84.56 200 HIS A CA 1
ATOM 1580 C C . HIS A 1 200 ? -6.786 -11.677 15.476 1.00 84.56 200 HIS A C 1
ATOM 1582 O O . HIS A 1 200 ? -6.241 -11.770 16.579 1.00 84.56 200 HIS A O 1
ATOM 1588 N N . LEU A 1 201 ? -6.930 -10.494 14.867 1.00 82.56 201 LEU A N 1
ATOM 1589 C CA . LEU A 1 201 ? -6.494 -9.230 15.465 1.00 82.56 201 LEU A CA 1
ATOM 1590 C C . LEU A 1 201 ? -7.236 -8.952 16.774 1.00 82.56 201 LEU A C 1
ATOM 1592 O O . LEU A 1 201 ? -6.629 -8.500 17.747 1.00 82.56 201 LEU A O 1
ATOM 1596 N N . PHE A 1 202 ? -8.527 -9.272 16.826 1.00 78.75 202 PHE A N 1
ATOM 1597 C CA . PHE A 1 202 ? -9.317 -9.181 18.040 1.00 78.75 202 PHE A CA 1
ATOM 1598 C C . PHE A 1 202 ? -8.736 -10.056 19.160 1.00 78.75 202 PHE A C 1
ATOM 1600 O O . PHE A 1 202 ? -8.413 -9.537 20.233 1.00 78.75 202 PHE A O 1
ATOM 1607 N N . GLU A 1 203 ? -8.509 -11.349 18.915 1.00 80.31 203 GLU A N 1
ATOM 1608 C CA . GLU A 1 203 ? -7.927 -12.241 19.920 1.00 80.31 203 GLU A CA 1
ATOM 1609 C C . GLU A 1 203 ? -6.572 -11.746 20.425 1.00 80.31 203 GLU A C 1
ATOM 1611 O O . GLU A 1 203 ? -6.296 -11.805 21.626 1.00 80.31 203 GLU A O 1
ATOM 1616 N N . MET A 1 204 ? -5.729 -11.233 19.524 1.00 79.19 204 MET A N 1
ATOM 1617 C CA . MET A 1 204 ? -4.447 -10.638 19.895 1.00 79.19 204 MET A CA 1
ATOM 1618 C C . MET A 1 204 ? -4.632 -9.440 20.833 1.00 79.19 204 MET A C 1
ATOM 1620 O O . MET A 1 204 ? -3.907 -9.318 21.825 1.00 79.19 204 MET A O 1
ATOM 1624 N N . THR A 1 205 ? -5.603 -8.563 20.560 1.00 76.12 205 THR A N 1
ATOM 1625 C CA . THR A 1 205 ? -5.878 -7.396 21.415 1.00 76.12 205 THR A CA 1
ATOM 1626 C C . THR A 1 205 ? -6.419 -7.793 22.788 1.00 76.12 205 THR A C 1
ATOM 1628 O O . THR A 1 205 ? -5.981 -7.236 23.797 1.00 76.12 205 THR A O 1
ATOM 1631 N N . VAL A 1 206 ? -7.288 -8.806 22.864 1.00 75.12 206 VAL A N 1
ATOM 1632 C CA . VAL A 1 206 ? -7.830 -9.306 24.137 1.00 75.12 206 VAL A CA 1
ATOM 1633 C C . VAL A 1 206 ? -6.774 -10.029 24.959 1.00 75.12 206 VAL A C 1
ATOM 1635 O O . VAL A 1 206 ? -6.629 -9.734 26.145 1.00 75.12 206 VAL A O 1
ATOM 1638 N N . LYS A 1 207 ? -5.984 -10.920 24.344 1.00 75.50 207 LYS A N 1
ATOM 1639 C CA . LYS A 1 207 ? -4.877 -11.618 25.022 1.00 75.50 207 LYS A CA 1
ATOM 1640 C C . LYS A 1 207 ? -3.883 -10.614 25.610 1.00 75.50 207 LYS A C 1
ATOM 1642 O O . LYS A 1 207 ? -3.497 -10.752 26.768 1.00 75.50 207 LYS A O 1
ATOM 1647 N N . LYS A 1 208 ? -3.547 -9.554 24.862 1.00 71.81 208 LYS A N 1
ATOM 1648 C CA . LYS A 1 208 ? -2.661 -8.474 25.326 1.00 71.81 208 LYS A CA 1
ATOM 1649 C C . LYS A 1 208 ? -3.239 -7.696 26.514 1.00 71.81 208 LYS A C 1
ATOM 1651 O O . LYS A 1 208 ? -2.492 -7.359 27.433 1.00 71.81 208 LYS A O 1
ATOM 1656 N N . ASN A 1 209 ? -4.548 -7.443 26.520 1.00 64.62 209 ASN A N 1
ATOM 1657 C CA . ASN A 1 209 ? -5.232 -6.794 27.642 1.00 64.62 209 ASN A CA 1
ATOM 1658 C C . ASN A 1 209 ? -5.316 -7.706 28.881 1.00 64.62 209 ASN A C 1
ATOM 1660 O O . ASN A 1 209 ? -5.180 -7.217 29.999 1.00 64.62 209 ASN A O 1
ATOM 1664 N N . ALA A 1 210 ? -5.469 -9.022 28.700 1.00 61.94 210 ALA A N 1
ATOM 1665 C CA . ALA A 1 210 ? -5.519 -9.997 29.793 1.00 61.94 210 ALA A CA 1
ATOM 1666 C C . ALA A 1 210 ? -4.142 -10.263 30.437 1.00 61.94 210 ALA A C 1
ATOM 1668 O O . ALA A 1 210 ? -4.052 -10.435 31.653 1.00 61.94 210 ALA A O 1
ATOM 1669 N N . SER A 1 211 ? -3.056 -10.260 29.654 1.00 55.88 211 SER A N 1
ATOM 1670 C CA . SER A 1 211 ? -1.687 -10.475 30.155 1.00 55.88 211 SER A CA 1
ATOM 1671 C C . SER A 1 211 ? -1.047 -9.229 30.791 1.00 55.88 211 SER A C 1
ATOM 1673 O O . SER A 1 211 ? -0.020 -9.327 31.460 1.00 55.88 211 SER A O 1
ATOM 1675 N N . GLY A 1 212 ? -1.626 -8.041 30.591 1.00 48.69 212 GLY A N 1
ATOM 1676 C CA . GLY A 1 212 ? -1.091 -6.754 31.041 1.00 48.69 212 GLY A CA 1
ATOM 1677 C C . GLY A 1 212 ? -1.428 -6.387 32.491 1.00 48.69 212 GLY A C 1
ATOM 1678 O O . GLY A 1 212 ? -2.063 -5.364 32.736 1.00 48.69 212 GLY A O 1
ATOM 1679 N N . LYS A 1 213 ? -0.982 -7.174 33.479 1.00 43.97 213 LYS A N 1
ATOM 1680 C CA . LYS A 1 213 ? -0.963 -6.735 34.889 1.00 43.97 213 LYS A CA 1
ATOM 1681 C C . LYS A 1 213 ? 0.258 -5.821 35.123 1.00 43.97 213 LYS A C 1
ATOM 1683 O O . LYS A 1 213 ? 1.388 -6.281 35.033 1.00 43.97 213 LYS A O 1
ATOM 1688 N N . LYS A 1 214 ? -0.006 -4.560 35.505 1.00 41.06 214 LYS A N 1
ATOM 1689 C CA . LYS A 1 214 ? 0.916 -3.498 35.995 1.00 41.06 214 LYS A CA 1
ATOM 1690 C C . LYS A 1 214 ? 1.863 -2.822 34.976 1.00 41.06 214 LYS A C 1
ATOM 1692 O O . LYS A 1 214 ? 3.003 -3.242 34.814 1.00 41.06 214 LYS A O 1
ATOM 1697 N N . LYS A 1 215 ? 1.460 -1.651 34.458 1.00 33.38 215 LYS A N 1
ATOM 1698 C CA . LYS A 1 215 ? 2.254 -0.400 34.548 1.00 33.38 215 LYS A CA 1
ATOM 1699 C C . LYS A 1 215 ? 1.422 0.836 34.176 1.00 33.38 215 LYS A C 1
ATOM 1701 O O . LYS A 1 215 ? 0.592 0.790 33.274 1.00 33.38 215 LYS A O 1
ATOM 1706 N N . ASP A 1 216 ? 1.641 1.909 34.923 1.00 33.88 216 ASP A N 1
ATOM 1707 C CA . ASP A 1 216 ? 0.887 3.163 34.968 1.00 33.88 216 ASP A CA 1
ATOM 1708 C C . ASP A 1 216 ? 0.788 3.917 33.625 1.00 33.88 216 ASP A C 1
ATOM 1710 O O . ASP A 1 216 ? 1.786 4.387 33.091 1.00 33.88 216 ASP A O 1
ATOM 1714 N N . SER A 1 217 ? -0.430 4.041 33.077 1.00 35.94 217 SER A N 1
ATOM 1715 C CA . SER A 1 217 ? -0.892 5.128 32.174 1.00 35.94 217 SER A CA 1
ATOM 1716 C C . SER A 1 217 ? -2.385 4.933 31.832 1.00 35.94 217 SER A C 1
ATOM 1718 O O . SER A 1 217 ? -2.790 4.687 30.698 1.00 35.94 217 SER A O 1
ATOM 1720 N N . LYS A 1 218 ? -3.241 4.970 32.860 1.00 38.22 218 LYS A N 1
ATOM 1721 C CA . LYS A 1 218 ? -4.614 4.426 32.840 1.00 38.22 218 LYS A CA 1
ATOM 1722 C C . LYS A 1 218 ? -5.685 5.195 32.042 1.00 38.22 218 LYS A C 1
ATOM 1724 O O . LYS A 1 218 ? -6.824 4.750 32.057 1.00 38.22 218 LYS A O 1
ATOM 1729 N N . GLN A 1 219 ? -5.366 6.280 31.332 1.00 37.28 219 GLN A N 1
ATOM 1730 C CA . GLN A 1 219 ? -6.402 7.093 30.667 1.00 37.28 219 GLN A CA 1
ATOM 1731 C C . GLN A 1 219 ? -6.362 7.094 29.126 1.00 37.28 219 GLN A C 1
ATOM 1733 O O . GLN A 1 219 ? -7.383 7.363 28.512 1.00 37.28 219 GLN A O 1
ATOM 1738 N N . SER A 1 220 ? -5.228 6.799 28.473 1.00 40.44 220 SER A N 1
ATOM 1739 C CA . SER A 1 220 ? -5.112 6.904 26.999 1.00 40.44 220 SER A CA 1
ATOM 1740 C C . SER A 1 220 ? -5.036 5.559 26.266 1.00 40.44 220 SER A C 1
ATOM 1742 O O . SER A 1 220 ? -5.398 5.473 25.091 1.00 40.44 220 SER A O 1
ATOM 1744 N N . ALA A 1 221 ? -4.591 4.496 26.944 1.00 44.16 221 ALA A N 1
ATOM 1745 C CA . ALA A 1 221 ? -4.486 3.154 26.366 1.00 44.16 221 ALA A CA 1
ATOM 1746 C C . ALA A 1 221 ? -5.839 2.419 26.311 1.00 44.16 221 ALA A C 1
ATOM 1748 O O . ALA A 1 221 ? -6.088 1.653 25.379 1.00 44.16 221 ALA A O 1
ATOM 1749 N N . THR A 1 222 ? -6.725 2.688 27.272 1.00 50.12 222 THR A N 1
ATOM 1750 C CA . THR A 1 222 ? -8.085 2.131 27.352 1.00 50.12 222 THR A CA 1
ATOM 1751 C C . THR A 1 222 ? -8.972 2.641 26.214 1.00 50.12 222 THR A C 1
ATOM 1753 O O . THR A 1 222 ? -9.618 1.841 25.538 1.00 50.12 222 THR A O 1
ATOM 1756 N N . ASP A 1 223 ? -8.916 3.942 25.919 1.00 56.34 223 ASP A N 1
ATOM 1757 C CA . ASP A 1 223 ? -9.647 4.559 24.804 1.00 56.34 223 ASP A CA 1
ATOM 1758 C C . ASP A 1 223 ? -9.168 4.056 23.437 1.00 56.34 223 ASP A C 1
ATOM 1760 O O . ASP A 1 223 ? -9.971 3.821 22.533 1.00 56.34 223 ASP A O 1
ATOM 1764 N N . GLY A 1 224 ? -7.855 3.866 23.273 1.00 63.62 224 GLY A N 1
ATOM 1765 C CA . GLY A 1 224 ? -7.277 3.353 22.030 1.00 63.62 224 GLY A CA 1
ATOM 1766 C C . GLY A 1 224 ? -7.690 1.910 21.735 1.00 63.62 224 GLY A C 1
ATOM 1767 O O . GLY A 1 224 ? -8.040 1.593 20.598 1.00 63.62 224 GLY A O 1
ATOM 1768 N N . ALA A 1 225 ? -7.698 1.050 22.759 1.00 67.81 225 ALA A N 1
ATOM 1769 C CA . ALA A 1 225 ? -8.133 -0.337 22.626 1.00 67.81 225 ALA A CA 1
ATOM 1770 C C . ALA A 1 225 ? -9.640 -0.436 22.339 1.00 67.81 225 ALA A C 1
ATOM 1772 O O . ALA A 1 225 ? -10.028 -1.145 21.418 1.00 67.81 225 ALA A O 1
ATOM 1773 N N . GLY A 1 226 ? -10.485 0.320 23.050 1.00 73.62 226 GLY A N 1
ATOM 1774 C CA . GLY A 1 226 ? -11.935 0.323 22.815 1.00 73.62 226 GLY A CA 1
ATOM 1775 C C . GLY A 1 226 ? -12.323 0.795 21.409 1.00 73.62 226 GLY A C 1
ATOM 1776 O O . GLY A 1 226 ? -13.176 0.189 20.763 1.00 73.62 226 GLY A O 1
ATOM 1777 N N . ARG A 1 227 ? -11.649 1.832 20.890 1.00 79.50 227 ARG A N 1
ATOM 1778 C CA . ARG A 1 227 ? -11.856 2.316 19.512 1.00 79.50 227 ARG A CA 1
ATOM 1779 C C . ARG A 1 227 ? -11.421 1.297 18.466 1.00 79.50 227 ARG A C 1
ATOM 1781 O O . ARG A 1 227 ? -12.112 1.127 17.467 1.00 79.50 227 ARG A O 1
ATOM 1788 N N . LEU A 1 228 ? -10.300 0.612 18.694 1.00 82.19 228 LEU A N 1
ATOM 1789 C CA . LEU A 1 228 ? -9.846 -0.461 17.813 1.00 82.19 228 LEU A CA 1
ATOM 1790 C C . LEU A 1 228 ? -10.838 -1.631 17.807 1.00 82.19 228 LEU A C 1
ATOM 1792 O O . LEU A 1 228 ? -11.176 -2.116 16.736 1.00 82.19 228 LEU A O 1
ATOM 1796 N N . LEU A 1 229 ? -11.349 -2.029 18.975 1.00 80.75 229 LEU A N 1
ATOM 1797 C CA . LEU A 1 229 ? -12.362 -3.080 19.100 1.00 80.75 229 LEU A CA 1
ATOM 1798 C C . LEU A 1 229 ? -13.651 -2.736 18.342 1.00 80.75 229 LEU A C 1
ATOM 1800 O O . LEU A 1 229 ? -14.134 -3.551 17.563 1.00 80.75 229 LEU A O 1
ATOM 1804 N N . SER A 1 230 ? -14.172 -1.516 18.503 1.00 81.38 230 SER A N 1
ATOM 1805 C CA . SER A 1 230 ? -15.357 -1.072 17.753 1.00 81.38 230 SER A CA 1
ATOM 1806 C C . SER A 1 230 ? -15.097 -0.999 16.243 1.00 81.38 230 SER A C 1
ATOM 1808 O O . SER A 1 230 ? -15.953 -1.382 15.446 1.00 81.38 230 SER A O 1
ATOM 1810 N N . ALA A 1 231 ? -13.898 -0.579 15.823 1.00 84.81 231 ALA A N 1
ATOM 1811 C CA . ALA A 1 231 ? -13.526 -0.591 14.410 1.00 84.81 231 ALA A CA 1
ATOM 1812 C C . ALA A 1 231 ? -13.455 -2.020 13.846 1.00 84.81 231 ALA A C 1
ATOM 1814 O O . ALA A 1 231 ? -13.948 -2.251 12.746 1.00 84.81 231 ALA A O 1
ATOM 1815 N N . LEU A 1 232 ? -12.901 -2.982 14.591 1.00 85.12 232 LEU A N 1
ATOM 1816 C CA . LEU A 1 232 ? -12.862 -4.391 14.183 1.00 85.12 232 LEU A CA 1
ATOM 1817 C C . LEU A 1 232 ? -14.276 -4.961 14.013 1.00 85.12 232 LEU A C 1
ATOM 1819 O O . LEU A 1 232 ? -14.571 -5.545 12.977 1.00 85.12 232 LEU A O 1
ATOM 1823 N N . LEU A 1 233 ? -15.168 -4.715 14.975 1.00 81.75 233 LEU A N 1
ATOM 1824 C CA . LEU A 1 233 ? -16.570 -5.142 14.898 1.00 81.75 233 LEU A CA 1
ATOM 1825 C C . LEU A 1 233 ? -17.320 -4.513 13.728 1.00 81.75 233 LEU A C 1
ATOM 1827 O O . LEU A 1 233 ? -18.047 -5.191 13.012 1.00 81.75 233 LEU A O 1
ATOM 1831 N N . THR A 1 234 ? -17.090 -3.225 13.480 1.00 85.56 234 THR A N 1
ATOM 1832 C CA . THR A 1 234 ? -17.650 -2.550 12.303 1.00 85.56 234 THR A CA 1
ATOM 1833 C C . THR A 1 234 ? -17.167 -3.214 11.007 1.00 85.56 234 THR A C 1
ATOM 1835 O O . THR A 1 234 ? -17.933 -3.326 10.053 1.00 85.56 234 THR A O 1
ATOM 1838 N N . GLY A 1 235 ? -15.911 -3.673 10.974 1.00 83.69 235 GLY A N 1
ATOM 1839 C CA . GLY A 1 235 ? -15.347 -4.435 9.859 1.00 83.69 235 GLY A CA 1
ATOM 1840 C C . GLY A 1 235 ? -16.038 -5.783 9.658 1.00 83.69 235 GLY A C 1
ATOM 1841 O O . GLY A 1 235 ? -16.438 -6.091 8.537 1.00 83.69 235 GLY A O 1
ATOM 1842 N N . VAL A 1 236 ? -16.252 -6.541 10.740 1.00 83.75 236 VAL A N 1
ATOM 1843 C CA . VAL A 1 236 ? -16.979 -7.823 10.714 1.00 83.75 236 VAL A CA 1
ATOM 1844 C C . VAL A 1 236 ? -18.404 -7.626 10.193 1.00 83.75 236 VAL A C 1
ATOM 1846 O O . VAL A 1 236 ? -18.778 -8.257 9.207 1.00 83.75 236 VAL A O 1
ATOM 1849 N N . ASN A 1 237 ? -19.162 -6.683 10.756 1.00 83.62 237 ASN A N 1
ATOM 1850 C CA . ASN A 1 237 ? -20.557 -6.450 10.362 1.00 83.62 237 ASN A CA 1
ATOM 1851 C C . ASN A 1 237 ? -20.680 -5.916 8.927 1.00 83.62 237 ASN A C 1
ATOM 1853 O O . ASN A 1 237 ? -21.690 -6.145 8.266 1.00 83.62 237 ASN A O 1
ATOM 1857 N N . ARG A 1 238 ? -19.653 -5.225 8.414 1.00 83.94 238 ARG A N 1
ATOM 1858 C CA . ARG A 1 238 ? -19.605 -4.771 7.017 1.00 83.94 238 ARG A CA 1
ATOM 1859 C C . ARG A 1 238 ? -19.231 -5.888 6.046 1.00 83.94 238 ARG A C 1
ATOM 1861 O O . ARG A 1 238 ? -19.728 -5.879 4.926 1.00 83.94 238 ARG A O 1
ATOM 1868 N N . ALA A 1 239 ? -18.345 -6.801 6.434 1.00 82.31 239 ALA A N 1
ATOM 1869 C CA . ALA A 1 239 ? -17.918 -7.913 5.588 1.00 82.31 239 ALA A CA 1
ATOM 1870 C C . ALA A 1 239 ? -18.938 -9.063 5.573 1.00 82.31 239 ALA A C 1
ATOM 1872 O O . ALA A 1 239 ? -19.069 -9.746 4.561 1.00 82.31 239 ALA A O 1
ATOM 1873 N N . HIS A 1 240 ? -19.701 -9.230 6.656 1.00 78.56 240 HIS A N 1
ATOM 1874 C CA . HIS A 1 240 ? -20.661 -10.317 6.833 1.00 78.56 240 HIS A CA 1
ATOM 1875 C C . HIS A 1 240 ? -21.704 -10.466 5.701 1.00 78.56 240 HIS A C 1
ATOM 1877 O O . HIS A 1 240 ? -21.888 -11.585 5.231 1.00 78.56 240 HIS A O 1
ATOM 1883 N N . PRO A 1 241 ? -22.342 -9.399 5.171 1.00 80.50 241 PRO A N 1
ATOM 1884 C CA . PRO A 1 241 ? -23.324 -9.521 4.084 1.00 80.50 241 PRO A CA 1
ATOM 1885 C C . PRO A 1 241 ? -22.758 -10.068 2.766 1.00 80.50 241 PRO A C 1
ATOM 1887 O O . PRO A 1 241 ? -23.526 -10.464 1.889 1.00 80.50 241 PRO A O 1
ATOM 1890 N N . TYR A 1 242 ? -21.432 -10.043 2.610 1.00 76.94 242 TYR A N 1
ATOM 1891 C CA . TYR A 1 242 ? -20.727 -10.490 1.410 1.00 76.94 242 TYR A CA 1
ATOM 1892 C C . TYR A 1 242 ? -20.208 -11.927 1.525 1.00 76.94 242 TYR A C 1
ATOM 1894 O O . TYR A 1 242 ? -19.622 -12.425 0.567 1.00 76.94 242 TYR A O 1
ATOM 1902 N N . LEU A 1 243 ? -20.408 -12.592 2.668 1.00 72.88 243 LEU A N 1
ATOM 1903 C CA . LEU A 1 243 ? -20.132 -14.018 2.804 1.00 72.88 243 LEU A CA 1
ATOM 1904 C C . LEU A 1 243 ? -21.203 -14.852 2.078 1.00 72.88 243 LEU A C 1
ATOM 1906 O O . LEU A 1 243 ? -22.389 -14.492 2.102 1.00 72.88 243 LEU A O 1
ATOM 1910 N N . PRO A 1 244 ? -20.827 -15.991 1.474 1.00 70.31 244 PRO A N 1
ATOM 1911 C CA . PRO A 1 244 ? -21.802 -16.969 1.013 1.00 70.31 244 PRO A CA 1
ATOM 1912 C C . PRO A 1 244 ? -22.619 -17.494 2.206 1.00 70.31 244 PRO A C 1
ATOM 1914 O O . PRO A 1 244 ? -22.110 -17.670 3.312 1.00 70.31 244 PRO A O 1
ATOM 1917 N N . LYS A 1 245 ? -23.915 -17.766 1.995 1.00 59.50 245 LYS A N 1
ATOM 1918 C CA . LYS A 1 245 ? -24.873 -18.143 3.063 1.00 59.50 245 LYS A CA 1
ATOM 1919 C C . LYS A 1 245 ? -24.518 -19.441 3.813 1.00 59.50 245 LYS A C 1
ATOM 1921 O O . LYS A 1 245 ? -25.163 -19.747 4.808 1.00 59.50 245 LYS A O 1
ATOM 1926 N N . ALA A 1 246 ? -23.544 -20.200 3.316 1.00 55.38 246 ALA A N 1
ATOM 1927 C CA . ALA A 1 246 ? -23.103 -21.483 3.854 1.00 55.38 246 ALA A CA 1
ATOM 1928 C C . ALA A 1 246 ? -21.724 -21.423 4.544 1.00 55.38 246 ALA A C 1
ATOM 1930 O O . ALA A 1 246 ? -21.169 -22.474 4.861 1.00 55.38 246 ALA A O 1
ATOM 1931 N N . ASP A 1 247 ? -21.145 -20.234 4.755 1.00 58.12 247 ASP A N 1
ATOM 1932 C CA . ASP A 1 247 ? -19.792 -20.138 5.306 1.00 58.12 247 ASP A CA 1
ATOM 1933 C C . ASP A 1 247 ? -19.780 -20.374 6.830 1.00 58.12 247 ASP A C 1
ATOM 1935 O O . ASP A 1 247 ? -20.139 -19.512 7.636 1.00 58.12 247 ASP A O 1
ATOM 1939 N N . ALA A 1 248 ? -19.317 -21.563 7.229 1.00 59.59 248 ALA A N 1
ATOM 1940 C CA . ALA A 1 248 ? -19.119 -21.986 8.622 1.00 59.59 248 ALA A CA 1
ATOM 1941 C C . ALA A 1 248 ? -18.087 -21.127 9.387 1.00 59.59 248 ALA A C 1
ATOM 1943 O O . ALA A 1 248 ? -17.907 -21.275 10.594 1.00 59.59 248 ALA A O 1
ATOM 1944 N N . THR A 1 249 ? -17.416 -20.193 8.709 1.00 63.84 249 THR A N 1
ATOM 1945 C CA . THR A 1 249 ? -16.391 -19.316 9.288 1.00 63.84 249 THR A CA 1
ATOM 1946 C C . THR A 1 249 ? -16.911 -18.433 10.421 1.00 63.84 249 THR A C 1
ATOM 1948 O O . THR A 1 249 ? -16.148 -18.076 11.313 1.00 63.84 249 THR A O 1
ATOM 1951 N N . MET A 1 250 ? -18.197 -18.059 10.408 1.00 66.12 250 MET A N 1
ATOM 1952 C CA . MET A 1 250 ? -18.770 -17.265 11.502 1.00 66.12 250 MET A CA 1
ATOM 1953 C C . MET A 1 250 ? -19.024 -18.126 12.745 1.00 66.12 250 MET A C 1
ATOM 1955 O O . MET A 1 250 ? -18.812 -17.660 13.863 1.00 66.12 250 MET A O 1
ATOM 1959 N N . GLU A 1 251 ? -19.412 -19.392 12.553 1.00 70.81 251 GLU A N 1
ATOM 1960 C CA . GLU A 1 251 ? -19.647 -20.343 13.645 1.00 70.81 251 GLU A CA 1
ATOM 1961 C C . GLU A 1 251 ? -18.363 -20.618 14.436 1.00 70.81 251 GLU A C 1
ATOM 1963 O O . GLU A 1 251 ? -18.382 -20.616 15.668 1.00 70.81 251 GLU A O 1
ATOM 1968 N N . GLU A 1 252 ? -17.224 -20.731 13.743 1.00 73.31 252 GLU A N 1
ATOM 1969 C CA . GLU A 1 252 ? -15.893 -20.877 14.355 1.00 73.31 252 GLU A CA 1
ATOM 1970 C C . GLU A 1 252 ? -15.503 -19.695 15.262 1.00 73.31 252 GLU A C 1
ATOM 1972 O O . GLU A 1 252 ? -14.618 -19.813 16.114 1.00 73.31 252 GLU A O 1
ATOM 1977 N N . HIS A 1 253 ? -16.147 -18.540 15.091 1.00 71.62 253 HIS A N 1
ATOM 1978 C CA . HIS A 1 253 ? -15.818 -17.305 15.795 1.00 71.62 253 HIS A CA 1
ATOM 1979 C C . HIS A 1 253 ? -16.900 -16.845 16.787 1.00 71.62 253 HIS A C 1
ATOM 1981 O O . HIS A 1 253 ? -16.737 -15.801 17.427 1.00 71.62 253 HIS A O 1
ATOM 1987 N N . ILE A 1 254 ? -17.952 -17.645 17.012 1.00 74.25 254 ILE A N 1
ATOM 1988 C CA . ILE A 1 254 ? -19.004 -17.358 18.007 1.00 74.25 254 ILE A CA 1
ATOM 1989 C C . ILE A 1 254 ? -18.413 -17.192 19.412 1.00 74.25 254 ILE A C 1
ATOM 1991 O O . ILE A 1 254 ? -18.762 -16.249 20.122 1.00 74.25 254 ILE A O 1
ATOM 1995 N N . ASP A 1 255 ? -17.462 -18.041 19.808 1.00 75.94 255 ASP A N 1
ATOM 1996 C CA . ASP A 1 255 ? -16.799 -17.935 21.115 1.00 75.94 255 ASP A CA 1
ATOM 1997 C C . ASP A 1 255 ? -16.034 -16.612 21.274 1.00 75.94 255 ASP A C 1
ATOM 1999 O O . ASP A 1 255 ? -15.972 -16.033 22.368 1.00 75.94 255 ASP A O 1
ATOM 2003 N N . ALA A 1 256 ? -15.457 -16.105 20.180 1.00 74.06 256 ALA A N 1
ATOM 2004 C CA . ALA A 1 256 ? -14.802 -14.805 20.166 1.00 74.06 256 ALA A CA 1
ATOM 2005 C C . ALA A 1 256 ? -15.835 -13.678 20.321 1.00 74.06 256 ALA A C 1
ATOM 2007 O O . ALA A 1 256 ? -15.637 -12.819 21.180 1.00 74.06 256 ALA A O 1
ATOM 2008 N N . LEU A 1 257 ? -16.957 -13.718 19.589 1.00 73.19 257 LEU A N 1
ATOM 2009 C CA . LEU A 1 257 ? -18.078 -12.771 19.734 1.00 73.19 257 LEU A CA 1
ATOM 2010 C C . LEU A 1 257 ? -18.666 -12.775 21.152 1.00 73.19 257 LEU A C 1
ATOM 2012 O O . LEU A 1 257 ? -18.893 -11.714 21.736 1.00 73.19 257 LEU A O 1
ATOM 2016 N N . TYR A 1 258 ? -18.828 -13.949 21.761 1.00 74.38 258 TYR A N 1
ATOM 2017 C CA . TYR A 1 258 ? -19.310 -14.068 23.135 1.00 74.38 258 TYR A CA 1
ATOM 2018 C C . TYR A 1 258 ? -18.344 -13.415 24.132 1.00 74.38 258 TYR A C 1
ATOM 2020 O O . TYR A 1 258 ? -18.755 -12.659 25.016 1.00 74.38 258 TYR A O 1
ATOM 2028 N N . ARG A 1 259 ? -17.031 -13.627 23.962 1.00 72.62 259 ARG A N 1
ATOM 2029 C CA . ARG A 1 259 ? -16.016 -12.910 24.752 1.00 72.62 259 ARG A CA 1
ATOM 2030 C C . ARG A 1 259 ? -16.061 -11.400 24.511 1.00 72.62 259 ARG A C 1
ATOM 2032 O O . ARG A 1 259 ? -15.833 -10.652 25.462 1.00 72.62 259 ARG A O 1
ATOM 2039 N N . ILE A 1 260 ? -16.358 -10.937 23.294 1.00 69.88 260 ILE A N 1
ATOM 2040 C CA . ILE A 1 260 ? -16.497 -9.504 22.977 1.00 69.88 260 ILE A CA 1
ATOM 2041 C C . ILE A 1 260 ? -17.622 -8.882 23.791 1.00 69.88 260 ILE A C 1
ATOM 2043 O O . ILE A 1 260 ? -17.385 -7.889 24.478 1.00 69.88 260 ILE A O 1
ATOM 2047 N N . ALA A 1 261 ? -18.815 -9.477 23.749 1.00 69.88 261 ALA A N 1
ATOM 2048 C CA . ALA A 1 261 ? -19.997 -8.941 24.419 1.00 69.88 261 ALA A CA 1
ATOM 2049 C C . ALA A 1 261 ? -19.776 -8.718 25.927 1.00 69.88 261 ALA A C 1
ATOM 2051 O O . ALA A 1 261 ? -20.294 -7.756 26.489 1.00 69.88 261 ALA A O 1
ATOM 2052 N N . HIS A 1 262 ? -18.957 -9.561 26.567 1.00 72.31 262 HIS A N 1
ATOM 2053 C CA . HIS A 1 262 ? -18.674 -9.485 28.007 1.00 72.31 262 HIS A CA 1
ATOM 2054 C C . HIS A 1 262 ? -17.447 -8.653 28.392 1.00 72.31 262 HIS A C 1
ATOM 2056 O O . HIS A 1 262 ? -17.300 -8.294 29.559 1.00 72.31 262 HIS A O 1
ATOM 2062 N N . THR A 1 263 ? -16.538 -8.359 27.459 1.00 69.75 263 THR A N 1
ATOM 2063 C CA . THR A 1 263 ? -15.273 -7.657 27.767 1.00 69.75 263 THR A CA 1
ATOM 2064 C C . THR A 1 263 ? -15.179 -6.259 27.168 1.00 69.75 263 THR A C 1
ATOM 2066 O O . THR A 1 263 ? -14.388 -5.439 27.642 1.00 69.75 263 THR A O 1
ATOM 2069 N N . ALA A 1 264 ? -15.954 -5.976 26.123 1.00 67.12 264 ALA A N 1
ATOM 2070 C CA . ALA A 1 264 ? -15.881 -4.726 25.391 1.00 67.12 264 ALA A CA 1
ATOM 2071 C C . ALA A 1 264 ? -16.778 -3.634 26.013 1.00 67.12 264 ALA A C 1
ATOM 2073 O O . ALA A 1 264 ? -17.720 -3.931 26.749 1.00 67.12 264 ALA A O 1
ATOM 2074 N N . PRO A 1 265 ? -16.514 -2.345 25.716 1.00 70.06 265 PRO A N 1
ATOM 2075 C CA . PRO A 1 265 ? -17.407 -1.251 26.093 1.00 70.06 265 PRO A CA 1
ATOM 2076 C C . PRO A 1 265 ? -18.833 -1.486 25.565 1.00 70.06 265 PRO A C 1
ATOM 2078 O O . PRO A 1 265 ? -18.983 -2.105 24.511 1.00 70.06 265 PRO A O 1
ATOM 2081 N N . PRO A 1 266 ? -19.878 -0.927 26.201 1.00 69.12 266 PRO A N 1
ATOM 2082 C CA . PRO A 1 266 ? -21.272 -1.213 25.851 1.00 69.12 266 PRO A CA 1
ATOM 2083 C C . PRO A 1 266 ? -21.609 -0.957 24.373 1.00 69.12 266 PRO A C 1
ATOM 2085 O O . PRO A 1 266 ? -22.372 -1.714 23.788 1.00 69.12 266 PRO A O 1
ATOM 2088 N N . ALA A 1 267 ? -20.990 0.043 23.733 1.00 69.38 267 ALA A N 1
ATOM 2089 C CA . ALA A 1 267 ? -21.172 0.314 22.302 1.00 69.38 267 ALA A CA 1
ATOM 2090 C C . ALA A 1 267 ? -20.585 -0.773 21.379 1.00 69.38 267 ALA A C 1
ATOM 2092 O O . ALA A 1 267 ? -21.103 -1.014 20.296 1.00 69.38 267 ALA A O 1
ATOM 2093 N N . ALA A 1 268 ? -19.498 -1.424 21.791 1.00 66.69 268 ALA A N 1
ATOM 2094 C CA . ALA A 1 268 ? -18.930 -2.560 21.071 1.00 66.69 268 ALA A CA 1
ATOM 2095 C C . ALA A 1 268 ? -19.702 -3.850 21.396 1.00 66.69 268 ALA A C 1
ATOM 2097 O O . ALA A 1 268 ? -19.919 -4.677 20.520 1.00 66.69 268 ALA A O 1
ATOM 2098 N N . ALA A 1 269 ? -20.191 -4.003 22.629 1.00 67.56 269 ALA A N 1
ATOM 2099 C CA . ALA A 1 269 ? -21.029 -5.136 23.007 1.00 67.56 269 ALA A CA 1
ATOM 2100 C C . ALA A 1 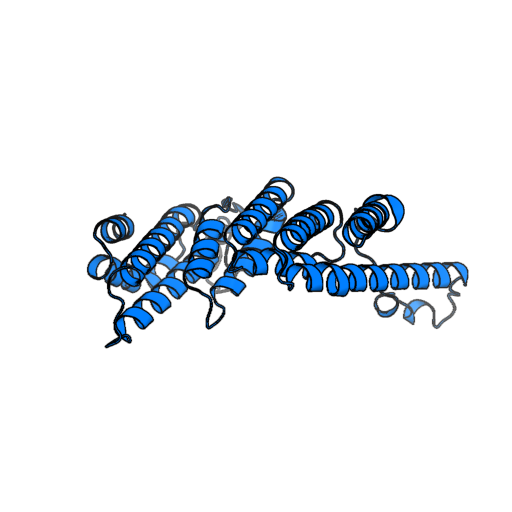269 ? -22.345 -5.178 22.208 1.00 67.56 269 ALA A C 1
ATOM 2102 O O . ALA A 1 269 ? -22.736 -6.243 21.740 1.00 67.56 269 ALA A O 1
ATOM 2103 N N . THR A 1 270 ? -22.994 -4.029 21.977 1.00 73.69 270 THR A N 1
ATOM 2104 C CA . THR A 1 270 ? -24.191 -3.965 21.120 1.00 73.69 270 THR A CA 1
ATOM 2105 C C . THR A 1 270 ? -23.882 -4.270 19.656 1.00 73.69 270 THR A C 1
ATOM 2107 O O . THR A 1 270 ? -24.681 -4.933 19.007 1.00 73.69 270 THR A O 1
ATOM 2110 N N . GLN A 1 271 ? -22.727 -3.834 19.139 1.00 71.38 271 GLN A N 1
ATOM 2111 C CA . GLN A 1 271 ? -22.283 -4.173 17.780 1.00 71.38 271 GLN A CA 1
ATOM 2112 C C . GLN A 1 271 ? -22.000 -5.667 17.603 1.00 71.38 271 GLN A C 1
ATOM 2114 O O . GLN A 1 271 ? -22.234 -6.186 16.524 1.00 71.38 271 GLN A O 1
ATOM 2119 N N . ALA A 1 272 ? -21.509 -6.347 18.640 1.00 69.19 272 ALA A N 1
ATOM 2120 C CA . ALA A 1 272 ? -21.225 -7.781 18.596 1.00 69.19 272 ALA A CA 1
ATOM 2121 C C . ALA A 1 272 ? -22.482 -8.666 18.676 1.00 69.19 272 ALA A C 1
ATOM 2123 O O . ALA A 1 272 ? -22.416 -9.841 18.331 1.00 69.19 272 ALA A O 1
ATOM 2124 N N . LEU A 1 273 ? -23.596 -8.120 19.176 1.00 68.00 273 LEU A N 1
ATOM 2125 C CA . LEU A 1 273 ? -24.887 -8.809 19.287 1.00 68.00 273 LEU A CA 1
ATOM 2126 C C . LEU A 1 273 ? -25.767 -8.656 18.035 1.00 68.00 273 LEU A C 1
ATOM 2128 O O . LEU A 1 273 ? -26.750 -9.385 17.913 1.00 68.00 273 LEU A O 1
ATOM 2132 N N . MET A 1 274 ? -25.453 -7.686 17.167 1.00 64.56 274 MET A N 1
ATOM 2133 C CA . MET A 1 274 ? -26.131 -7.429 15.889 1.00 64.56 274 MET A CA 1
ATOM 2134 C C . MET A 1 274 ? -25.466 -8.199 14.757 1.00 64.56 274 MET A C 1
ATOM 2136 O O . MET A 1 274 ? -26.221 -8.775 13.947 1.00 64.56 274 MET A O 1
#

pLDDT: mean 79.29, std 15.7, range [33.38, 95.0]

Foldseek 3Di:
DLLVVLVVVLCCCLPPQADQPDEQDAPVNDPVVVCPDPNPDDPVVVVVNVVSNVSLVVVVCCLCVPLVVQCVDDDPVSVLSSLVSLLVCVQRHVYCVVSSLLSLLLQCLPPDPVSVVSSLVSVVVSCVRPVVCLLVSLVSLLVVLPDPPRDLNSNLSSLLSLLPRDDDQPPVVQPPVVDDPDPDPDPQRSLLVLLVSLLVSLVVLVVVVVPDDDDDDPPPVLVSSLSSLQSSLSSNVSSVVSDDPPDCSVVVCVVVLVVQLVPHDVNSNVSSVD

Secondary structure (DSSP, 8-state):
-HHHHHHHHHHHIIIIIS-SSSPPPPSTTS-GGGGSSS-PPPHHHHHHHHHHHHHHHHHHHIIIIIIHHHHHSS-HHHHHHHHHHHHHHHHH--TTHHHHHHHHHHGGG-S-HHHHHHHHHHHHHHHHH-GGGHHHHHHHHHHHHT-TT--HHHHHHHHHHHHHS-----GGGSSGGGS----------HHHHHHHHHHHHHHHHHHHHHH----S-TTTHHHHHHHHHHHHHHHHHHHGGGS-TT-TTTGGGHHHHHHHHHHS-HHHHHHHH-

Sequence (274 aa):
VGQMASEALSDLFTNTLLPKHRKLLSLEARPLYLYEGKRTLSPRVLLLWRYEEMIKQRYASFLTRYLGRTLSGEDEPSKKNAIVTASFLLKDIPEGEEIILPMIVNKIGDPGRKIASAAGHQLRLILEEHPAMTSIVAREVQQLAHRPHLSPKALYNCVIFLNQLQLSRDEADDVDAATDGKKREAPKSLPASLISTYFHLFEMTVKKNASGKKKDSKQSATDGAGRLLSALLTGVNRAHPYLPKADATMEEHIDALYRIAHTAPPAAATQALM

InterPro domains:
  IPR040155 CEBPZ/Mak21-like [PTHR12048] (4-274)

Radius of gyration: 23.34 Å; chains: 1; bounding box: 48×52×73 Å